Protein 5KX4 (pdb70)

Solvent-accessible surface area: 9802 Å² total; per-residue (Å²): 164,111,10,107,55,2,58,66,36,28,81,38,28,10,80,31,7,66,14,9,11,90,39,52,20,12,75,14,71,79,22,65,93,22,49,104,105,7,4,89,50,25,0,34,86,63,43,5,40,80,122,40,36,107,93,0,12,137,17,0,86,61,0,16,80,108,20,94,39,74,79,27,56,1,8,37,65,16,38,86,13,19,42,142,64,118,0,5,58,78,14,52,117,118,82,168,86,3,98,82,8,62,76,86,31,70,40,22,9,85,32,10,39,14,11,13,106,41,54,20,8,74,18,72,70,20,76,86,43,43,96,105,11,0,85,33,35,0,23,90,66,45,2,50,77,140,29,41,96,108,0,0,119,26,0,92,48,0,14,82,100,10,99,44,78,72,28,60,1,6,19,79,13,30,79,16,24,43,167,81,133,0,4,78,77,20,69,151

Foldseek 3Di:
DLQVVVLVVLVVVLVVLLVCLVVVNDWQVVLLADDPVVQCCSAVVQAQDPVCSVVLVVQLGVLSNVQPDGGSCSSVSSSVSCVVVPSSVRGGSHD/DQLPVVLVVLVVVLVVLLVCLVVVNDWQVVQLADDPVVLCCVAVVQPQPPVCSVVLVVQLRVLSNPQDDGGSCSSVSSSVSCVVVPSSVRHGD

Secondary structure (DSSP, 8-state):
-TTHHHHHHHHHHHHHHHHHHHTT---GGGGS---HHHHHHHTGGGT--TTTHHHHHHHHHHHHHH----STTHHHHHHHHHHHTTGGGGS-S--/-TTHHHHHHHHHHHHHHHHHHHTTSS-GGGGS---HHHHHHHTGGGT--GGGHHHHHHHHHHHHHH----STTHHHHHHHHHHHTTGGGGS--

Sequence (188 aa):
EFSEDCENIFHDNAYLLKLDCEAGRVDPVEYDDISDEEIYEITVDVGVSSEDQEKVAKIIRECIAQVSTQDCTKFSEIYDCYMKKKICNYYPENMEFSEDCENIFHDNAYLLKLDCEAGRVDPVEYDDISDEEIYEITVDVGVSSEDQEKVAKIIRECIAQVSTQDCTKFSEIYDCYMKKKICNYYPE

Structure (mmCIF, N/CA/C/O backbone):
data_5KX4
#
_entry.id   5KX4
#
_cell.length_a   65.280
_cell.length_b   65.280
_cell.length_c   39.310
_cell.angle_alpha   90.00
_cell.angle_beta   90.00
_cell.angle_gamma   90.00
#
_symmetry.space_group_name_H-M   'P 42'
#
loop_
_entity.id
_entity.type
_entity.pdbx_description
1 polymer '10.7 kDa salivary protein'
2 water water
#
loop_
_atom_site.group_PDB
_atom_site.id
_atom_site.type_symbol
_atom_site.label_atom_id
_atom_site.label_alt_id
_atom_site.label_comp_id
_atom_site.label_asym_id
_atom_site.label_entity_id
_atom_site.label_seq_id
_atom_site.pdbx_PDB_ins_code
_atom_site.Cartn_x
_atom_site.Cartn_y
_atom_site.Cartn_z
_atom_site.occupancy
_atom_site.B_iso_or_equiv
_atom_site.auth_seq_id
_atom_site.auth_comp_id
_atom_site.auth_asym_id
_atom_site.auth_atom_id
_atom_site.pdbx_PDB_model_num
ATOM 1 N N . GLU A 1 1 ? 32.419 4.061 -9.933 1.00 51.28 1 GLU A N 1
ATOM 2 C CA . GLU A 1 1 ? 33.294 5.188 -9.946 1.00 47.36 1 GLU A CA 1
ATOM 3 C C . GLU A 1 1 ? 33.414 5.836 -8.585 1.00 44.58 1 GLU A C 1
ATOM 4 O O . GLU A 1 1 ? 32.637 5.611 -7.689 1.00 45.29 1 GLU A O 1
ATOM 10 N N . PHE A 1 2 ? 34.393 6.709 -8.518 1.00 42.35 2 PHE A N 1
ATOM 11 C CA . PHE A 1 2 ? 34.745 7.479 -7.373 1.00 41.83 2 PHE A CA 1
ATOM 12 C C . PHE A 1 2 ? 33.608 8.393 -6.992 1.00 36.03 2 PHE A C 1
ATOM 13 O O . PHE A 1 2 ? 33.564 8.913 -5.920 1.00 32.47 2 PHE A O 1
ATOM 21 N N . SER A 1 3 ? 32.711 8.585 -7.933 1.00 39.21 3 SER A N 1
ATOM 22 C CA . SER A 1 3 ? 31.685 9.594 -7.793 1.00 36.02 3 SER A CA 1
ATOM 23 C C . SER A 1 3 ? 30.361 9.149 -7.159 1.00 36.22 3 SER A C 1
ATOM 24 O O . SER A 1 3 ? 29.525 9.961 -6.902 1.00 36.62 3 SER A O 1
ATOM 27 N N . GLU A 1 4 ? 30.209 7.862 -6.889 1.00 39.04 4 GLU A N 1
ATOM 28 C CA . GLU A 1 4 ? 28.903 7.314 -6.635 1.00 39.79 4 GLU A CA 1
ATOM 29 C C . GLU A 1 4 ? 28.273 7.911 -5.404 1.00 42.52 4 GLU A C 1
ATOM 30 O O . GLU A 1 4 ? 27.127 8.202 -5.416 1.00 41.98 4 GLU A O 1
ATOM 36 N N . ASP A 1 5 ? 29.046 8.131 -4.369 1.00 40.30 5 ASP A N 1
ATOM 37 C CA . ASP A 1 5 ? 28.518 8.704 -3.162 1.00 44.00 5 ASP A CA 1
ATOM 38 C C . ASP A 1 5 ? 27.953 10.109 -3.332 1.00 44.77 5 ASP A C 1
ATOM 39 O O . ASP A 1 5 ? 26.901 10.381 -2.838 1.00 42.08 5 ASP A O 1
ATOM 44 N N . CYS A 1 6 ? 28.653 10.992 -4.018 1.00 40.39 6 CYS A N 1
ATOM 45 C CA . CYS A 1 6 ? 28.144 12.335 -4.233 1.00 39.95 6 CYS A CA 1
ATOM 46 C C . CYS A 1 6 ? 26.893 12.219 -5.035 1.00 35.01 6 CYS A C 1
ATOM 47 O O . CYS A 1 6 ? 25.950 12.827 -4.735 1.00 35.34 6 CYS A O 1
ATOM 50 N N . GLU A 1 7 ? 26.931 11.411 -6.060 1.00 32.05 7 GLU A N 1
ATOM 51 C CA . GLU A 1 7 ? 25.839 11.294 -6.955 1.00 35.77 7 GLU A CA 1
ATOM 52 C C . GLU A 1 7 ? 24.640 10.788 -6.201 1.00 36.39 7 GLU A C 1
ATOM 53 O O . GLU A 1 7 ? 23.599 11.335 -6.300 1.00 37.44 7 GLU A O 1
ATOM 59 N N . ASN A 1 8 ? 24.831 9.772 -5.412 1.00 39.88 8 ASN A N 1
ATOM 60 C CA . ASN A 1 8 ? 23.729 9.224 -4.701 1.00 39.38 8 ASN A CA 1
ATOM 61 C C . ASN A 1 8 ? 23.086 10.228 -3.771 1.00 31.54 8 ASN A C 1
ATOM 62 O O . ASN A 1 8 ? 21.912 10.282 -3.711 1.00 35.64 8 ASN A O 1
ATOM 67 N N . ILE A 1 9 ? 23.867 11.023 -3.089 1.00 33.04 9 ILE A N 1
ATOM 68 C CA . ILE A 1 9 ? 23.325 12.037 -2.248 1.00 35.33 9 ILE A CA 1
ATOM 69 C C . ILE A 1 9 ? 22.502 13.074 -3.005 1.00 32.42 9 ILE A C 1
ATOM 70 O O . ILE A 1 9 ? 21.455 13.369 -2.592 1.00 27.11 9 ILE A O 1
ATOM 75 N N . PHE A 1 10 ? 23.000 13.590 -4.108 1.00 34.88 10 PHE A N 1
ATOM 76 C CA . PHE A 1 10 ? 22.233 14.491 -4.930 1.00 31.56 10 PHE A CA 1
ATOM 77 C C . PHE A 1 10 ? 20.984 13.773 -5.476 1.00 29.09 10 PHE A C 1
ATOM 78 O O . PHE A 1 10 ? 19.954 14.340 -5.570 1.00 22.18 10 PHE A O 1
ATOM 86 N N . HIS A 1 11 ? 21.138 12.516 -5.803 1.00 27.33 11 HIS A N 1
ATOM 87 C CA . HIS A 1 11 ? 20.031 11.748 -6.271 1.00 30.21 11 HIS A CA 1
ATOM 88 C C . HIS A 1 11 ? 18.964 11.643 -5.232 1.00 28.28 11 HIS A C 1
ATOM 89 O O . HIS A 1 11 ? 17.830 11.963 -5.509 1.00 20.79 11 HIS A O 1
ATOM 96 N N . ASP A 1 12 ? 19.369 11.331 -4.014 1.00 24.46 12 ASP A N 1
ATOM 97 C CA . ASP A 1 12 ? 18.475 11.204 -2.885 1.00 26.92 12 ASP A CA 1
ATOM 98 C C . ASP A 1 12 ? 17.742 12.484 -2.547 1.00 25.27 12 ASP A C 1
ATOM 99 O O . ASP A 1 12 ? 16.590 12.446 -2.333 1.00 26.93 12 ASP A O 1
ATOM 104 N N . ASN A 1 13 ? 18.425 13.600 -2.533 1.00 28.71 13 ASN A N 1
ATOM 105 C CA . ASN A 1 13 ? 17.800 14.854 -2.253 1.00 26.66 13 ASN A CA 1
ATOM 106 C C . ASN A 1 13 ? 16.744 15.151 -3.287 1.00 24.54 13 ASN A C 1
ATOM 107 O O . ASN A 1 13 ? 15.692 15.511 -2.969 1.00 22.94 13 ASN A O 1
ATOM 112 N N . ALA A 1 14 ? 17.059 14.934 -4.542 1.00 27.02 14 ALA A N 1
ATOM 113 C CA . ALA A 1 14 ? 16.168 15.253 -5.626 1.00 23.40 14 ALA A CA 1
ATOM 114 C C . ALA A 1 14 ? 14.884 14.477 -5.538 1.00 24.64 14 ALA A C 1
ATOM 115 O O . ALA A 1 14 ? 13.843 15.012 -5.600 1.00 25.50 14 ALA A O 1
ATOM 117 N N . TYR A 1 15 ? 15.031 13.212 -5.296 1.00 23.95 15 TYR A N 1
ATOM 118 C CA . TYR A 1 15 ? 13.950 12.308 -5.056 1.00 26.65 15 TYR A CA 1
ATOM 119 C C . TYR A 1 15 ? 13.138 12.676 -3.821 1.00 26.44 15 TYR A C 1
ATOM 120 O O . TYR A 1 15 ? 11.975 12.622 -3.862 1.00 23.75 15 TYR A O 1
ATOM 129 N N . LEU A 1 16 ? 13.785 13.056 -2.746 1.00 27.96 16 LEU A N 1
ATOM 130 C CA . LEU A 1 16 ? 13.049 13.466 -1.585 1.00 26.06 16 LEU A CA 1
ATOM 131 C C . LEU A 1 16 ? 12.229 14.712 -1.788 1.00 25.55 16 LEU A C 1
ATOM 132 O O . LEU A 1 16 ? 11.142 14.778 -1.362 1.00 25.51 16 LEU A O 1
ATOM 137 N N . LEU A 1 17 ? 12.811 15.689 -2.413 1.00 28.19 17 LEU A N 1
ATOM 138 C CA . LEU A 1 17 ? 12.126 16.882 -2.721 1.00 27.80 17 LEU A CA 1
ATOM 139 C C . LEU A 1 17 ? 10.983 16.553 -3.625 1.00 28.39 17 LEU A C 1
ATOM 140 O O . LEU A 1 17 ? 9.945 17.038 -3.412 1.00 26.39 17 LEU A O 1
ATOM 145 N N . LYS A 1 18 ? 11.184 15.661 -4.577 1.00 30.54 18 LYS A N 1
ATOM 146 C CA . LYS A 1 18 ? 10.134 15.325 -5.495 1.00 27.91 18 LYS A CA 1
ATOM 147 C C . LYS A 1 18 ? 8.963 14.764 -4.729 1.00 27.40 18 LYS A C 1
ATOM 148 O O . LYS A 1 18 ? 7.892 15.205 -4.899 1.00 26.93 18 LYS A O 1
ATOM 154 N N . LEU A 1 19 ? 9.223 13.837 -3.836 1.00 27.31 19 LEU A N 1
ATOM 155 C CA . LEU A 1 19 ? 8.192 13.229 -3.060 1.00 30.28 19 LEU A CA 1
ATOM 156 C C . LEU A 1 19 ? 7.487 14.231 -2.175 1.00 26.37 19 LEU A C 1
ATOM 157 O O . LEU A 1 19 ? 6.316 14.237 -2.114 1.00 26.62 19 LEU A O 1
ATOM 162 N N . ASP A 1 20 ? 8.233 15.082 -1.518 1.00 28.64 20 ASP A N 1
ATOM 163 C CA . ASP A 1 20 ? 7.660 16.113 -0.702 1.00 26.62 20 ASP A CA 1
ATOM 164 C C . ASP A 1 20 ? 6.809 17.071 -1.567 1.00 27.66 20 ASP A C 1
ATOM 165 O O . ASP A 1 20 ? 5.800 17.501 -1.164 1.00 21.99 20 ASP A O 1
ATOM 170 N N . CYS A 1 21 ? 7.319 17.407 -2.748 1.00 27.80 21 CYS A N 1
ATOM 171 C CA . CYS A 1 21 ? 6.625 18.323 -3.645 1.00 26.93 21 CYS A CA 1
ATOM 172 C C . CYS A 1 21 ? 5.280 17.726 -4.023 1.00 27.74 21 CYS A C 1
ATOM 173 O O . CYS A 1 21 ? 4.268 18.424 -4.091 1.00 30.79 21 CYS A O 1
ATOM 176 N N . GLU A 1 22 ? 5.286 16.421 -4.261 1.00 27.38 22 GLU A N 1
ATOM 177 C CA . GLU A 1 22 ? 4.110 15.702 -4.545 1.00 31.75 22 GLU A CA 1
ATOM 178 C C . GLU A 1 22 ? 3.169 15.749 -3.379 1.00 35.16 22 GLU A C 1
ATOM 179 O O . GLU A 1 22 ? 1.999 15.856 -3.539 1.00 37.63 22 GLU A O 1
ATOM 185 N N . ALA A 1 23 ? 3.715 15.718 -2.206 1.00 33.92 23 ALA A N 1
ATOM 186 C CA . ALA A 1 23 ? 2.912 15.669 -1.048 1.00 32.91 23 ALA A CA 1
ATOM 187 C C . ALA A 1 23 ? 2.350 16.998 -0.712 1.00 29.77 23 ALA A C 1
ATOM 188 O O . ALA A 1 23 ? 1.647 17.106 0.203 1.00 28.18 23 ALA A O 1
ATOM 190 N N . GLY A 1 24 ? 2.673 17.986 -1.511 1.00 31.15 24 GLY A N 1
ATOM 191 C CA . GLY A 1 24 ? 2.350 19.358 -1.265 1.00 26.82 24 GLY A CA 1
ATOM 192 C C . GLY A 1 24 ? 3.070 19.979 -0.105 1.00 28.23 24 GLY A C 1
ATOM 193 O O . GLY A 1 24 ? 2.551 20.821 0.539 1.00 29.58 24 GLY A O 1
ATOM 194 N N . ARG A 1 25 ? 4.250 19.479 0.165 1.00 29.45 25 ARG A N 1
ATOM 195 C CA . ARG A 1 25 ? 5.124 19.978 1.193 1.00 30.80 25 ARG A CA 1
ATOM 196 C C . ARG A 1 25 ? 6.116 21.056 0.785 1.00 25.82 25 ARG A C 1
ATOM 197 O O . ARG A 1 25 ? 6.518 21.826 1.598 1.00 31.04 25 ARG A O 1
ATOM 205 N N . VAL A 1 26 ? 6.503 21.046 -0.479 1.00 28.15 26 VAL A N 1
ATOM 206 C CA . VAL A 1 26 ? 7.370 22.031 -1.083 1.00 29.20 26 VAL A CA 1
ATOM 207 C C . VAL A 1 26 ? 6.847 22.702 -2.363 1.00 29.73 26 VAL A C 1
ATOM 208 O O . VAL A 1 26 ? 6.148 22.145 -3.134 1.00 31.95 26 VAL A O 1
ATOM 212 N N . ASP A 1 27 ? 7.266 23.922 -2.565 1.00 31.92 27 ASP A N 1
ATOM 213 C CA . ASP A 1 27 ? 6.855 24.668 -3.718 1.00 35.04 27 ASP A CA 1
ATOM 214 C C . ASP A 1 27 ? 7.977 24.902 -4.709 1.00 31.67 27 ASP A C 1
ATOM 215 O O . ASP A 1 27 ? 8.874 25.642 -4.476 1.00 32.66 27 ASP A O 1
ATOM 220 N N . PRO A 1 28 ? 7.852 24.333 -5.880 1.00 33.22 28 PRO A N 1
ATOM 221 C CA . PRO A 1 28 ? 8.949 24.291 -6.821 1.00 35.20 28 PRO A CA 1
ATOM 222 C C . PRO A 1 28 ? 9.486 25.659 -7.221 1.00 36.44 28 PRO A C 1
ATOM 223 O O . PRO A 1 28 ? 10.631 25.733 -7.498 1.00 33.81 28 PRO A O 1
ATOM 227 N N . VAL A 1 29 ? 8.677 26.705 -7.170 1.00 37.84 29 VAL A N 1
ATOM 228 C CA . VAL A 1 29 ? 9.136 28.057 -7.449 1.00 41.54 29 VAL A CA 1
ATOM 229 C C . VAL A 1 29 ? 10.059 28.693 -6.451 1.00 40.83 29 VAL A C 1
ATOM 230 O O . VAL A 1 29 ? 10.614 29.690 -6.751 1.00 42.01 29 VAL A O 1
ATOM 234 N N . GLU A 1 30 ? 10.179 28.153 -5.256 1.00 41.97 30 GLU A N 1
ATOM 235 C CA . GLU A 1 30 ? 11.217 28.604 -4.372 1.00 37.29 30 GLU A CA 1
ATOM 236 C C . GLU A 1 30 ? 12.575 28.071 -4.793 1.00 41.70 30 GLU A C 1
ATOM 237 O O . GLU A 1 30 ? 13.542 28.487 -4.280 1.00 40.46 30 GLU A O 1
ATOM 243 N N . TYR A 1 31 ? 12.623 27.155 -5.734 1.00 36.65 31 TYR A N 1
ATOM 244 C CA . TYR A 1 31 ? 13.865 26.557 -6.161 1.00 40.01 31 TYR A CA 1
ATOM 245 C C . TYR A 1 31 ? 14.370 27.133 -7.465 1.00 40.51 31 TYR A C 1
ATOM 246 O O . TYR A 1 31 ? 15.077 26.512 -8.189 1.00 46.23 31 TYR A O 1
ATOM 255 N N . ASP A 1 32 ? 13.977 28.363 -7.703 1.00 45.40 32 ASP A N 1
ATOM 256 C CA . ASP A 1 32 ? 14.260 29.115 -8.900 1.00 45.59 32 ASP A CA 1
ATOM 257 C C . ASP A 1 32 ? 15.603 29.782 -8.885 1.00 46.71 32 ASP A C 1
ATOM 258 O O . ASP A 1 32 ? 16.027 30.290 -9.879 1.00 43.27 32 ASP A O 1
ATOM 263 N N . ASP A 1 33 ? 16.221 29.804 -7.717 1.00 45.45 33 ASP A N 1
ATOM 264 C CA . ASP A 1 33 ? 17.568 30.295 -7.511 1.00 43.36 33 ASP A CA 1
ATOM 265 C C . ASP A 1 33 ? 18.199 29.773 -6.227 1.00 45.40 33 ASP A C 1
ATOM 266 O O . ASP A 1 33 ? 17.651 28.934 -5.585 1.00 36.22 33 ASP A O 1
ATOM 271 N N . ILE A 1 34 ? 19.393 30.252 -5.924 1.00 42.88 34 ILE A N 1
ATOM 272 C CA . ILE A 1 34 ? 20.123 29.803 -4.775 1.00 38.52 34 ILE A CA 1
ATOM 273 C C . ILE A 1 34 ? 21.132 30.811 -4.284 1.00 40.86 34 ILE A C 1
ATOM 274 O O . ILE A 1 34 ? 21.762 31.463 -5.043 1.00 31.24 34 ILE A O 1
ATOM 279 N N . SER A 1 35 ? 21.272 30.893 -2.980 1.00 36.20 35 SER A N 1
ATOM 280 C CA . SER A 1 35 ? 22.224 31.780 -2.336 1.00 38.56 35 SER A CA 1
ATOM 281 C C . SER A 1 35 ? 23.655 31.288 -2.268 1.00 40.67 35 SER A C 1
ATOM 282 O O . SER A 1 35 ? 23.946 30.167 -2.453 1.00 32.36 35 SER A O 1
ATOM 285 N N . ASP A 1 36 ? 24.551 32.205 -1.991 1.00 43.05 36 ASP A N 1
ATOM 286 C CA . ASP A 1 36 ? 25.938 31.875 -1.774 1.00 46.32 36 ASP A CA 1
ATOM 287 C C . ASP A 1 36 ? 26.130 31.031 -0.533 1.00 43.31 36 ASP A C 1
ATOM 288 O O . ASP A 1 36 ? 26.965 30.184 -0.522 1.00 40.55 36 ASP A O 1
ATOM 293 N N . GLU A 1 37 ? 25.362 31.294 0.511 1.00 38.33 37 GLU A N 1
ATOM 294 C CA . GLU A 1 37 ? 25.411 30.484 1.729 1.00 41.01 37 GLU A CA 1
ATOM 295 C C . GLU A 1 37 ? 24.971 29.042 1.521 1.00 38.19 37 GLU A C 1
ATOM 296 O O . GLU A 1 37 ? 25.568 28.167 2.025 1.00 32.89 37 GLU A O 1
ATOM 302 N N . GLU A 1 38 ? 23.924 28.822 0.758 1.00 37.57 38 GLU A N 1
ATOM 303 C CA . GLU A 1 38 ? 23.510 27.487 0.447 1.00 34.44 38 GLU A CA 1
ATOM 304 C C . GLU A 1 38 ? 24.590 26.785 -0.341 1.00 33.84 38 GLU A C 1
ATOM 305 O O . GLU A 1 38 ? 24.840 25.639 -0.149 1.00 27.75 38 GLU A O 1
ATOM 311 N N . ILE A 1 39 ? 25.180 27.522 -1.258 1.00 32.99 39 ILE A N 1
ATOM 312 C CA . ILE A 1 39 ? 26.203 27.015 -2.120 1.00 33.80 39 ILE A CA 1
ATOM 313 C C . ILE A 1 39 ? 27.451 26.597 -1.361 1.00 33.74 39 ILE A C 1
ATOM 314 O O . ILE A 1 39 ? 27.975 25.547 -1.587 1.00 34.61 39 ILE A O 1
ATOM 319 N N . TYR A 1 40 ? 27.871 27.414 -0.439 1.00 33.42 40 TYR A N 1
ATOM 320 C CA . TYR A 1 40 ? 28.998 27.061 0.357 1.00 37.53 40 TYR A CA 1
ATOM 321 C C . TYR A 1 40 ? 28.668 25.783 1.087 1.00 36.52 40 TYR A C 1
ATOM 322 O O . TYR A 1 40 ? 29.456 24.904 1.162 1.00 34.80 40 TYR A O 1
ATOM 331 N N . GLU A 1 41 ? 27.463 25.707 1.606 1.00 35.76 41 GLU A N 1
ATOM 332 C CA . GLU A 1 41 ? 27.055 24.601 2.422 1.00 32.35 41 GLU A CA 1
ATOM 333 C C . GLU A 1 41 ? 26.942 23.280 1.718 1.00 33.97 41 GLU A C 1
ATOM 334 O O . GLU A 1 41 ? 26.978 22.260 2.344 1.00 32.35 41 GLU A O 1
ATOM 340 N N . ILE A 1 42 ? 26.721 23.324 0.430 1.00 24.68 42 ILE A N 1
ATOM 341 C CA . ILE A 1 42 ? 26.737 22.127 -0.349 1.00 27.71 42 ILE A CA 1
ATOM 342 C C . ILE A 1 42 ? 27.987 21.975 -1.181 1.00 28.55 42 ILE A C 1
ATOM 343 O O . ILE A 1 42 ? 28.088 21.085 -1.923 1.00 28.90 42 ILE A O 1
ATOM 348 N N . THR A 1 43 ? 28.928 22.876 -1.015 1.00 30.05 43 THR A N 1
ATOM 349 C CA . THR A 1 43 ? 30.217 22.697 -1.603 1.00 32.21 43 THR A CA 1
ATOM 350 C C . THR A 1 43 ? 31.315 22.548 -0.575 1.00 32.73 43 THR A C 1
ATOM 351 O O . THR A 1 43 ? 31.635 21.476 -0.227 1.00 33.44 43 THR A O 1
ATOM 355 N N . VAL A 1 44 ? 31.853 23.644 -0.090 1.00 32.05 44 VAL A N 1
ATOM 356 C CA . VAL A 1 44 ? 32.983 23.614 0.811 1.00 36.60 44 VAL A CA 1
ATOM 357 C C . VAL A 1 44 ? 32.688 22.941 2.126 1.00 38.34 44 VAL A C 1
ATOM 358 O O . VAL A 1 44 ? 33.457 22.152 2.551 1.00 43.40 44 VAL A O 1
ATOM 362 N N . ASP A 1 45 ? 31.546 23.182 2.700 1.00 36.85 45 ASP A N 1
ATOM 363 C CA . ASP A 1 45 ? 31.255 22.617 3.987 1.00 39.63 45 ASP A CA 1
ATOM 364 C C . ASP A 1 45 ? 31.257 21.096 3.930 1.00 36.99 45 ASP A C 1
ATOM 365 O O . ASP A 1 45 ? 31.326 20.450 4.916 1.00 35.22 45 ASP A O 1
ATOM 370 N N . VAL A 1 46 ? 31.172 20.544 2.739 1.00 37.08 46 VAL A N 1
ATOM 371 C CA . VAL A 1 46 ? 31.197 19.114 2.554 1.00 36.64 46 VAL A CA 1
ATOM 372 C C . VAL A 1 46 ? 32.380 18.512 1.812 1.00 38.14 46 VAL A C 1
ATOM 373 O O . VAL A 1 46 ? 32.296 17.424 1.331 1.00 38.11 46 VAL A O 1
ATOM 377 N N . GLY A 1 47 ? 33.482 19.214 1.750 1.00 40.13 47 GLY A N 1
ATOM 378 C CA . GLY A 1 47 ? 34.640 18.709 1.067 1.00 35.82 47 GLY A CA 1
ATOM 379 C C . GLY A 1 47 ? 35.046 19.202 -0.298 1.00 38.85 47 GLY A C 1
ATOM 380 O O . GLY A 1 47 ? 36.044 18.765 -0.805 1.00 39.60 47 GLY A O 1
ATOM 381 N N . VAL A 1 48 ? 34.303 20.111 -0.869 1.00 34.95 48 VAL A N 1
ATOM 382 C CA . VAL A 1 48 ? 34.765 20.746 -2.063 1.00 36.57 48 VAL A CA 1
ATOM 383 C C . VAL A 1 48 ? 35.859 21.720 -1.716 1.00 38.61 48 VAL A C 1
ATOM 384 O O . VAL A 1 48 ? 35.818 22.380 -0.722 1.00 33.62 48 VAL A O 1
ATOM 388 N N . SER A 1 49 ? 36.849 21.783 -2.572 1.00 44.11 49 SER A N 1
ATOM 389 C CA . SER A 1 49 ? 37.993 22.621 -2.332 1.00 45.32 49 SER A CA 1
ATOM 390 C C . SER A 1 49 ? 37.653 24.075 -2.393 1.00 47.07 49 SER A C 1
ATOM 391 O O . SER A 1 49 ? 36.796 24.488 -3.097 1.00 41.98 49 SER A O 1
ATOM 394 N N . SER A 1 50 ? 38.389 24.855 -1.641 1.00 49.58 50 SER A N 1
ATOM 395 C CA . SER A 1 50 ? 38.208 26.280 -1.642 1.00 51.78 50 SER A CA 1
ATOM 396 C C . SER A 1 50 ? 38.479 26.733 -3.033 1.00 51.26 50 SER A C 1
ATOM 397 O O . SER A 1 50 ? 37.757 27.507 -3.596 1.00 45.56 50 SER A O 1
ATOM 400 N N . GLU A 1 51 ? 39.532 26.156 -3.577 1.00 52.33 51 GLU A N 1
ATOM 401 C CA . GLU A 1 51 ? 40.030 26.512 -4.864 1.00 51.68 51 GLU A CA 1
ATOM 402 C C . GLU A 1 51 ? 38.950 26.249 -5.921 1.00 53.05 51 GLU A C 1
ATOM 403 O O . GLU A 1 51 ? 38.788 27.008 -6.841 1.00 52.63 51 GLU A O 1
ATOM 409 N N . ASP A 1 52 ? 38.183 25.180 -5.745 1.00 51.43 52 ASP A N 1
ATOM 410 C CA . ASP A 1 52 ? 37.183 24.786 -6.713 1.00 44.29 52 ASP A CA 1
ATOM 411 C C . ASP A 1 52 ? 35.767 25.376 -6.499 1.00 46.25 52 ASP A C 1
ATOM 412 O O . ASP A 1 52 ? 34.909 25.127 -7.300 1.00 48.01 52 ASP A O 1
ATOM 417 N N . GLN A 1 53 ? 35.523 26.165 -5.466 1.00 43.32 53 GLN A N 1
ATOM 418 C CA . GLN A 1 53 ? 34.154 26.484 -5.109 1.00 41.68 53 GLN A CA 1
ATOM 419 C C . GLN A 1 53 ? 33.381 27.196 -6.175 1.00 37.44 53 GLN A C 1
ATOM 420 O O . GLN A 1 53 ? 32.308 26.840 -6.466 1.00 34.78 53 GLN A O 1
ATOM 426 N N . GLU A 1 54 ? 33.984 28.189 -6.769 1.00 39.53 54 GLU A N 1
ATOM 427 C CA . GLU A 1 54 ? 33.376 28.946 -7.826 1.00 38.69 54 GLU A CA 1
ATOM 428 C C . GLU A 1 54 ? 33.057 28.105 -9.032 1.00 33.07 54 GLU A C 1
ATOM 429 O O . GLU A 1 54 ? 32.082 28.315 -9.671 1.00 35.98 54 GLU A O 1
ATOM 435 N N . LYS A 1 55 ? 33.902 27.158 -9.327 1.00 36.55 55 LYS A N 1
ATOM 436 C CA . LYS A 1 55 ? 33.660 26.287 -10.438 1.00 35.88 55 LYS A CA 1
A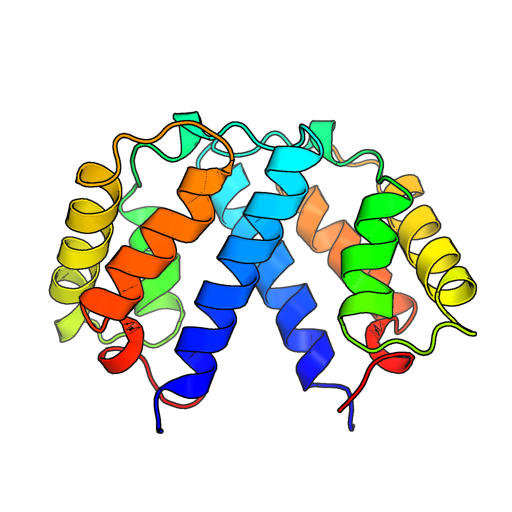TOM 437 C C . LYS A 1 55 ? 32.406 25.435 -10.266 1.00 37.31 55 LYS A C 1
ATOM 438 O O . LYS A 1 55 ? 31.611 25.373 -11.134 1.00 33.75 55 LYS A O 1
ATOM 444 N N . VAL A 1 56 ? 32.227 24.829 -9.106 1.00 34.85 56 VAL A N 1
ATOM 445 C CA . VAL A 1 56 ? 30.975 24.173 -8.764 1.00 36.26 56 VAL A CA 1
ATOM 446 C C . VAL A 1 56 ? 29.836 25.171 -8.703 1.00 33.78 56 VAL A C 1
ATOM 447 O O . VAL A 1 56 ? 28.777 24.906 -9.154 1.00 33.59 56 VAL A O 1
ATOM 451 N N . ALA A 1 57 ? 30.121 26.348 -8.191 1.00 31.03 57 ALA A N 1
ATOM 452 C CA . ALA A 1 57 ? 29.125 27.354 -7.977 1.00 37.54 57 ALA A CA 1
ATOM 453 C C . ALA A 1 57 ? 28.420 27.736 -9.253 1.00 36.46 57 ALA A C 1
ATOM 454 O O . ALA A 1 57 ? 27.276 28.013 -9.240 1.00 32.79 57 ALA A O 1
ATOM 456 N N . LYS A 1 58 ? 29.185 27.799 -10.323 1.00 39.45 58 LYS A N 1
ATOM 457 C CA . LYS A 1 58 ? 28.752 28.123 -11.650 1.00 37.45 58 LYS A CA 1
ATOM 458 C C . LYS A 1 58 ? 27.851 27.0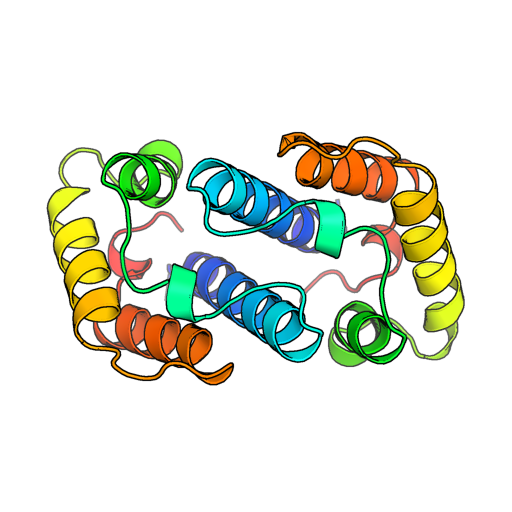77 -12.275 1.00 36.52 58 LYS A C 1
ATOM 459 O O . LYS A 1 58 ? 26.848 27.377 -12.843 1.00 33.95 58 LYS A O 1
ATOM 465 N N . ILE A 1 59 ? 28.230 25.840 -12.134 1.00 33.47 59 ILE A N 1
ATOM 466 C CA . ILE A 1 59 ? 27.373 24.776 -12.563 1.00 36.98 59 ILE A CA 1
ATOM 467 C C . ILE A 1 59 ? 26.029 24.818 -11.844 1.00 34.94 59 ILE A C 1
ATOM 468 O O . ILE A 1 59 ? 25.035 24.703 -12.488 1.00 35.91 59 ILE A O 1
ATOM 473 N N . ILE A 1 60 ? 26.002 25.004 -10.541 1.00 36.63 60 ILE A N 1
ATOM 474 C CA . ILE A 1 60 ? 24.735 24.979 -9.853 1.00 34.91 60 ILE A CA 1
ATOM 475 C C . ILE A 1 60 ? 23.814 26.100 -10.349 1.00 33.01 60 ILE A C 1
ATOM 476 O O . ILE A 1 60 ? 22.696 25.887 -10.605 1.00 33.56 60 ILE A O 1
ATOM 481 N N . ARG A 1 61 ? 24.324 27.295 -10.437 1.00 35.85 61 ARG A N 1
ATOM 482 C CA . ARG A 1 61 ? 23.553 28.380 -10.930 1.00 34.25 61 ARG A CA 1
ATOM 483 C C . ARG A 1 61 ? 23.147 28.267 -12.394 1.00 34.57 61 ARG A C 1
ATOM 484 O O . ARG A 1 61 ? 22.044 28.546 -12.711 1.00 36.52 61 ARG A O 1
ATOM 492 N N . GLU A 1 62 ? 24.018 27.787 -13.242 1.00 34.49 62 GLU A N 1
ATOM 493 C CA . GLU A 1 62 ? 23.625 27.601 -14.599 1.00 33.48 62 GLU A CA 1
ATOM 494 C C . GLU A 1 62 ? 22.482 26.625 -14.683 1.00 36.68 62 GLU A C 1
ATOM 495 O O . GLU A 1 62 ? 21.511 26.898 -15.288 1.00 34.24 62 GLU A O 1
ATOM 501 N N . CYS A 1 63 ? 22.648 25.470 -14.048 1.00 34.86 63 CYS A N 1
ATOM 502 C CA . CYS A 1 63 ? 21.633 24.425 -14.067 1.00 34.20 63 CYS A CA 1
ATOM 503 C C . CYS A 1 63 ? 20.287 24.934 -13.565 1.00 36.56 63 CYS A C 1
ATOM 504 O O . CYS A 1 63 ? 19.256 24.721 -14.204 1.00 32.02 63 CYS A O 1
ATOM 507 N N . ILE A 1 64 ? 20.298 25.606 -12.418 1.00 32.57 64 ILE A N 1
ATOM 508 C CA . ILE A 1 64 ? 19.093 26.101 -11.843 1.00 36.91 64 ILE A CA 1
ATOM 509 C C . ILE A 1 64 ? 18.457 27.048 -12.844 1.00 38.54 64 ILE A C 1
ATOM 510 O O . ILE A 1 64 ? 17.336 26.894 -13.148 1.00 38.42 64 ILE A O 1
ATOM 515 N N . ALA A 1 65 ? 19.231 27.958 -13.401 1.00 37.97 65 ALA A N 1
ATOM 516 C CA . ALA A 1 65 ? 18.744 28.907 -14.387 1.00 40.31 65 ALA A CA 1
ATOM 517 C C . ALA A 1 65 ? 18.224 28.258 -15.634 1.00 39.88 65 ALA A C 1
ATOM 518 O O . ALA A 1 65 ? 17.316 28.732 -16.217 1.00 43.78 65 ALA A O 1
ATOM 520 N N . GLN A 1 66 ? 18.838 27.187 -16.049 1.00 40.47 66 GLN A N 1
ATOM 521 C CA . GLN A 1 66 ? 18.426 26.502 -17.231 1.00 35.89 66 GLN A CA 1
ATOM 522 C C . GLN A 1 66 ? 17.140 25.762 -17.118 1.00 37.34 66 GLN A C 1
ATOM 523 O O . GLN A 1 66 ? 16.568 25.435 -18.085 1.00 38.37 66 GLN A O 1
ATOM 529 N N . VAL A 1 67 ? 16.732 25.441 -15.910 1.00 47.09 67 VAL A N 1
ATOM 530 C CA . VAL A 1 67 ? 15.511 24.690 -15.693 1.00 44.41 67 VAL A CA 1
ATOM 531 C C . VAL A 1 67 ? 14.412 25.680 -15.434 1.00 45.04 67 VAL A C 1
ATOM 532 O O . VAL A 1 67 ? 14.343 26.254 -14.398 1.00 48.11 67 VAL A O 1
ATOM 536 N N . SER A 1 68 ? 13.588 25.906 -16.436 1.00 46.44 68 SER A N 1
ATOM 537 C CA . SER A 1 68 ? 12.433 26.774 -16.334 1.00 45.27 68 SER A CA 1
ATOM 538 C C . SER A 1 68 ? 11.138 26.009 -16.009 1.00 43.88 68 SER A C 1
ATOM 539 O O . SER A 1 68 ? 10.098 26.593 -15.938 1.00 45.40 68 SER A O 1
ATOM 542 N N . THR A 1 69 ? 11.230 24.698 -15.873 1.00 39.89 69 THR A N 1
ATOM 543 C CA . THR A 1 69 ? 10.149 23.873 -15.366 1.00 40.70 69 THR A CA 1
ATOM 544 C C . THR A 1 69 ? 9.806 24.183 -13.917 1.00 35.40 69 THR A C 1
ATOM 545 O O . THR A 1 69 ? 10.658 24.256 -13.082 1.00 36.43 69 THR A O 1
ATOM 549 N N . GLN A 1 70 ? 8.542 24.380 -13.653 1.00 34.78 70 GLN A N 1
ATOM 550 C CA . GLN A 1 70 ? 8.105 24.718 -12.326 1.00 34.02 70 GLN A CA 1
ATOM 551 C C . GLN A 1 70 ? 7.172 23.728 -11.603 1.00 36.36 70 GLN A C 1
ATOM 552 O O . GLN A 1 70 ? 6.623 24.079 -10.608 1.00 32.76 70 GLN A O 1
ATOM 558 N N . ASP A 1 71 ? 6.997 22.531 -12.137 1.00 29.92 71 ASP A N 1
ATOM 559 C CA . ASP A 1 71 ? 6.303 21.470 -11.435 1.00 39.77 71 ASP A CA 1
ATOM 560 C C . ASP A 1 71 ? 7.224 20.649 -10.571 1.00 31.05 71 ASP A C 1
ATOM 561 O O . ASP A 1 71 ? 8.330 20.968 -10.445 1.00 31.73 71 ASP A O 1
ATOM 566 N N . CYS A 1 72 ? 6.690 19.583 -9.985 1.00 31.71 72 CYS A N 1
ATOM 567 C CA . CYS A 1 72 ? 7.465 18.714 -9.111 1.00 32.04 72 CYS A CA 1
ATOM 568 C C . CYS A 1 72 ? 8.647 18.100 -9.849 1.00 31.83 72 CYS A C 1
ATOM 569 O O . CYS A 1 72 ? 9.634 17.702 -9.231 1.00 29.37 72 CYS A O 1
ATOM 572 N N . THR A 1 73 ? 8.547 18.023 -11.173 1.00 32.40 73 THR A N 1
ATOM 573 C CA . THR A 1 73 ? 9.624 17.451 -11.968 1.00 30.77 73 THR A CA 1
ATOM 574 C C . THR A 1 73 ? 10.846 18.344 -12.078 1.00 28.37 73 THR A C 1
ATOM 575 O O . THR A 1 73 ? 11.807 17.961 -12.619 1.00 35.31 73 THR A O 1
ATOM 579 N N . LYS A 1 74 ? 10.779 19.528 -11.540 1.00 27.02 74 LYS A N 1
ATOM 580 C CA . LYS A 1 74 ? 11.890 20.426 -11.494 1.00 31.46 74 LYS A CA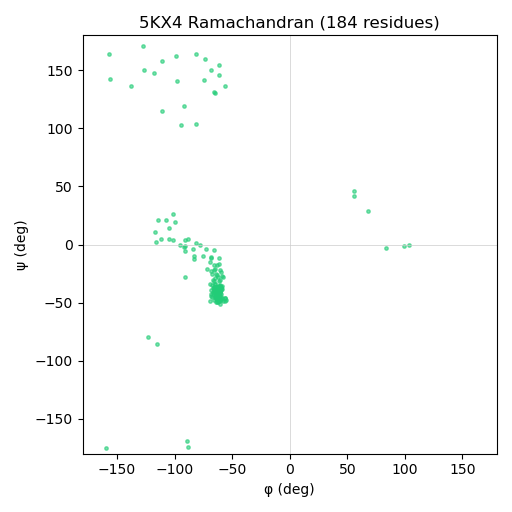 1
ATOM 581 C C . LYS A 1 74 ? 13.065 19.844 -10.714 1.00 31.43 74 LYS A C 1
ATOM 582 O O . LYS A 1 74 ? 14.164 19.962 -11.095 1.00 31.98 74 LYS A O 1
ATOM 588 N N . PHE A 1 75 ? 12.782 19.195 -9.612 1.00 31.14 75 PHE A N 1
ATOM 589 C CA . PHE A 1 75 ? 13.807 18.640 -8.762 1.00 27.80 75 PHE A CA 1
ATOM 590 C C . PHE A 1 75 ? 14.655 17.585 -9.421 1.00 29.62 75 PHE A C 1
ATOM 591 O O . PHE A 1 75 ? 15.830 17.602 -9.318 1.00 25.56 75 PHE A O 1
ATOM 599 N N . SER A 1 76 ? 14.004 16.685 -10.106 1.00 27.37 76 SER A N 1
ATOM 600 C CA . SER A 1 76 ? 14.651 15.712 -10.947 1.00 32.30 76 SER A CA 1
ATOM 601 C C . SER A 1 76 ? 15.377 16.253 -12.206 1.00 35.10 76 SER A C 1
ATOM 602 O O . SER A 1 76 ? 16.370 15.720 -12.573 1.00 36.74 76 SER A O 1
ATOM 605 N N . GLU A 1 77 ? 14.828 17.262 -12.871 1.00 31.79 77 GLU A N 1
ATOM 606 C CA . GLU A 1 77 ? 15.457 17.926 -14.009 1.00 31.40 77 GLU A CA 1
ATOM 607 C C . GLU A 1 77 ? 16.755 18.680 -13.671 1.00 35.31 77 GLU A C 1
ATOM 608 O O . GLU A 1 77 ? 17.711 18.606 -14.382 1.00 33.61 77 GLU A O 1
ATOM 614 N N . ILE A 1 78 ? 16.769 19.371 -12.556 1.00 32.61 78 ILE A N 1
ATOM 615 C CA . ILE A 1 78 ? 17.937 20.021 -12.037 1.00 32.24 78 ILE A CA 1
ATOM 616 C C . ILE A 1 78 ? 19.044 19.031 -11.716 1.00 31.37 78 ILE A C 1
ATOM 617 O O . ILE A 1 78 ? 20.146 19.329 -11.954 1.00 30.46 78 ILE A O 1
ATOM 622 N N . TYR A 1 79 ? 18.708 17.895 -11.133 1.00 28.57 79 TYR A N 1
ATOM 623 C CA . TYR A 1 79 ? 19.651 16.851 -10.847 1.00 27.99 79 TYR A CA 1
ATOM 624 C C . TYR A 1 79 ? 20.235 16.302 -12.150 1.00 30.94 79 TYR A C 1
ATOM 625 O O . TYR A 1 79 ? 21.366 15.957 -12.209 1.00 25.18 79 TYR A O 1
ATOM 634 N N . ASP A 1 80 ? 19.407 16.237 -13.173 1.00 26.48 80 ASP A N 1
ATOM 635 C CA . ASP A 1 80 ? 19.830 15.775 -14.452 1.00 27.27 80 ASP A CA 1
ATOM 636 C C . ASP A 1 80 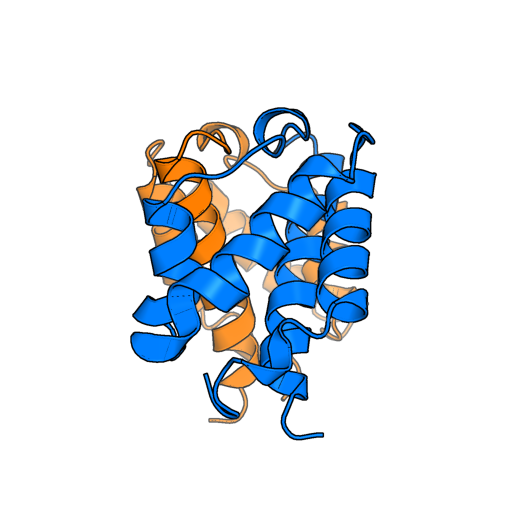? 20.879 16.703 -15.018 1.00 31.99 80 ASP A C 1
ATOM 637 O O . ASP A 1 80 ? 21.875 16.266 -15.477 1.00 31.34 80 ASP A O 1
ATOM 642 N N . CYS A 1 81 ? 20.646 18.007 -14.911 1.00 30.28 81 CYS A N 1
ATOM 643 C CA . CYS A 1 81 ? 21.640 18.992 -15.320 1.00 35.49 81 CYS A CA 1
ATOM 644 C C . CYS A 1 81 ? 22.956 18.790 -14.565 1.00 33.87 81 CYS A C 1
ATOM 645 O O . CYS A 1 81 ? 24.028 18.759 -15.169 1.00 33.61 81 CYS A O 1
ATOM 648 N N . TYR A 1 82 ? 22.865 18.654 -13.245 1.00 33.50 82 TYR A N 1
ATOM 649 C CA . TYR A 1 82 ? 24.030 18.450 -12.410 1.00 31.94 82 TYR A CA 1
ATOM 650 C C . TYR A 1 82 ? 24.864 17.208 -12.829 1.00 31.61 82 TYR A C 1
ATOM 651 O O . TYR A 1 82 ? 26.052 17.285 -12.886 1.00 31.25 82 TYR A O 1
ATOM 660 N N . MET A 1 83 ? 24.236 16.084 -13.071 1.00 29.11 83 MET A N 1
ATOM 661 C CA . MET A 1 83 ? 24.979 14.963 -13.583 1.00 33.22 83 MET A CA 1
ATOM 662 C C . MET A 1 83 ? 25.553 15.228 -14.994 1.00 34.22 83 MET A C 1
ATOM 663 O O . MET A 1 83 ? 26.651 14.956 -15.269 1.00 29.43 83 MET A O 1
ATOM 668 N N . LYS A 1 84 ? 24.777 15.860 -15.842 1.00 34.72 84 LYS A N 1
ATOM 669 C CA . LYS A 1 84 ? 25.183 16.162 -17.191 1.00 35.92 84 LYS A CA 1
ATOM 670 C C . LYS A 1 84 ? 26.442 17.024 -17.193 1.00 35.33 84 LYS A C 1
ATOM 671 O O . LYS A 1 84 ? 27.269 16.850 -18.006 1.00 37.55 84 LYS A O 1
ATOM 677 N N . LYS A 1 85 ? 26.548 17.916 -16.233 1.00 34.08 85 LYS A N 1
ATOM 678 C CA . LYS A 1 85 ? 27.665 18.809 -16.034 1.00 34.86 85 LYS A CA 1
ATOM 679 C C . LYS A 1 85 ? 28.763 18.203 -15.158 1.00 36.64 85 LYS A C 1
ATOM 680 O O . LYS A 1 85 ? 29.692 18.871 -14.798 1.00 35.16 85 LYS A O 1
ATOM 686 N N . LYS A 1 86 ? 28.612 16.949 -14.784 1.00 31.87 86 LYS A N 1
ATOM 687 C CA . LYS A 1 86 ? 29.612 16.256 -13.982 1.00 35.49 86 LYS A CA 1
ATOM 688 C C . LYS A 1 86 ? 29.974 16.928 -12.669 1.00 33.78 86 LYS A C 1
ATOM 689 O O . LYS A 1 86 ? 31.092 16.931 -12.280 1.00 30.48 86 LYS A O 1
ATOM 695 N N . ILE A 1 87 ? 28.985 17.427 -11.969 1.00 27.87 87 ILE A N 1
ATOM 696 C CA . ILE A 1 87 ? 29.231 18.138 -10.751 1.00 29.23 87 ILE A CA 1
ATOM 697 C C . ILE A 1 87 ? 29.947 17.312 -9.681 1.00 26.16 87 ILE A C 1
ATOM 698 O O . ILE A 1 87 ? 30.747 17.821 -8.988 1.00 27.06 87 ILE A O 1
ATOM 703 N N . CYS A 1 88 ? 29.637 16.045 -9.581 1.00 23.75 88 CYS A N 1
ATOM 704 C CA . CYS A 1 88 ? 30.201 15.185 -8.567 1.00 26.83 88 CYS A CA 1
ATOM 705 C C . CYS A 1 88 ? 31.741 14.897 -8.638 1.00 28.01 88 CYS A C 1
ATOM 706 O O . CYS A 1 88 ? 32.349 14.528 -7.681 1.00 28.61 88 CYS A O 1
ATOM 709 N N . ASN A 1 89 ? 32.337 15.142 -9.778 1.00 30.81 89 ASN A N 1
ATOM 710 C CA . ASN A 1 89 ? 33.773 15.002 -9.911 1.00 30.82 89 ASN A CA 1
ATOM 711 C C . ASN A 1 89 ? 34.560 16.040 -9.117 1.00 30.50 89 ASN A C 1
ATOM 712 O O . ASN A 1 89 ? 35.736 15.930 -9.022 1.00 29.88 89 ASN A O 1
ATOM 717 N N . TYR A 1 90 ? 33.878 17.044 -8.600 1.00 25.41 90 TYR A N 1
ATOM 718 C CA . TYR A 1 90 ? 34.475 18.078 -7.785 1.00 28.88 90 TYR A CA 1
ATOM 719 C C . TYR A 1 90 ? 34.458 17.811 -6.279 1.00 26.72 90 TYR A C 1
ATOM 720 O O . TYR A 1 90 ? 34.949 18.563 -5.544 1.00 26.75 90 TYR A O 1
ATOM 729 N N . TYR A 1 91 ? 33.878 16.706 -5.879 1.00 26.37 91 TYR A N 1
ATOM 730 C CA . TYR A 1 91 ? 33.687 16.357 -4.485 1.00 33.81 91 TYR A CA 1
ATOM 731 C C . TYR A 1 91 ? 34.561 15.186 -4.113 1.00 32.74 91 TYR A C 1
ATOM 732 O O . TYR A 1 91 ? 34.955 14.461 -4.955 1.00 33.08 91 TYR A O 1
ATOM 741 N N . PRO A 1 92 ? 34.873 14.993 -2.849 1.00 39.39 92 PRO A N 1
ATOM 742 C CA . PRO A 1 92 ? 35.674 13.854 -2.433 1.00 39.37 92 PRO A CA 1
ATOM 743 C C . PRO A 1 92 ? 34.917 12.556 -2.473 1.00 40.63 92 PRO A C 1
ATOM 744 O O . PRO A 1 92 ? 33.742 12.575 -2.494 1.00 39.24 92 PRO A O 1
ATOM 748 N N . GLU A 1 93 ? 35.614 11.451 -2.520 1.00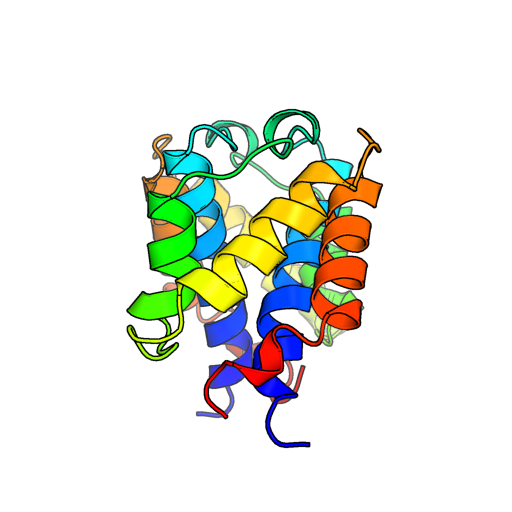 36.41 93 GLU A N 1
ATOM 749 C CA . GLU A 1 93 ? 35.008 10.166 -2.716 1.00 38.53 93 GLU A CA 1
ATOM 750 C C . GLU A 1 93 ? 34.134 9.741 -1.567 1.00 37.70 93 GLU A C 1
ATOM 751 O O . GLU A 1 93 ? 33.091 9.186 -1.782 1.00 38.95 93 GLU A O 1
ATOM 757 N N . ASN A 1 94 ? 34.599 9.986 -0.365 1.00 38.76 94 ASN A N 1
ATOM 758 C CA . ASN A 1 94 ? 33.811 9.796 0.809 1.00 41.84 94 ASN A CA 1
ATOM 759 C C . ASN A 1 94 ? 33.234 11.114 1.215 1.00 40.94 94 ASN A C 1
ATOM 760 O O . ASN A 1 94 ? 33.913 12.087 1.192 1.00 39.97 94 ASN A O 1
ATOM 765 N N . MET A 1 95 ? 31.995 11.126 1.662 1.00 50.74 95 MET A N 1
ATOM 766 C CA . MET A 1 95 ? 31.423 12.358 2.209 1.00 52.28 95 MET A CA 1
ATOM 767 C C . MET A 1 95 ? 30.470 12.238 3.403 1.00 50.44 95 MET A C 1
ATOM 768 O O . MET A 1 95 ? 30.124 11.156 3.829 1.00 57.38 95 MET A O 1
ATOM 773 N N . GLU B 1 1 ? 28.407 -0.507 12.829 1.00 52.13 1 GLU B N 1
ATOM 774 C CA . GLU B 1 1 ? 27.230 -1.255 12.527 1.00 44.81 1 GLU B CA 1
ATOM 775 C C . GLU B 1 1 ? 26.865 -1.162 11.037 1.00 45.56 1 GLU B C 1
ATOM 776 O O . GLU B 1 1 ? 27.316 -0.306 10.340 1.00 40.77 1 GLU B O 1
ATOM 782 N N . PHE B 1 2 ? 26.009 -2.064 10.593 1.00 43.86 2 PHE B N 1
ATOM 783 C CA . PHE B 1 2 ? 25.552 -2.244 9.236 1.00 36.97 2 PHE B CA 1
ATOM 784 C C . PHE B 1 2 ? 24.785 -1.076 8.670 1.00 43.91 2 PHE B C 1
ATOM 785 O O . PHE B 1 2 ? 24.755 -0.910 7.498 1.00 36.85 2 PHE B O 1
ATOM 793 N N . SER B 1 3 ? 24.157 -0.299 9.545 1.00 40.38 3 SER B N 1
ATOM 794 C CA . SER B 1 3 ? 23.142 0.686 9.213 1.00 37.91 3 SER B CA 1
ATOM 795 C C . SER B 1 3 ? 23.642 2.121 9.154 1.00 44.13 3 SER B C 1
ATOM 796 O O . SER B 1 3 ? 22.871 3.027 9.236 1.00 45.40 3 SER B O 1
ATOM 799 N N . GLU B 1 4 ? 24.934 2.303 9.006 1.00 45.57 4 GLU B N 1
ATOM 800 C CA . GLU B 1 4 ? 25.520 3.609 8.769 1.00 42.60 4 GLU B CA 1
ATOM 801 C C . GLU B 1 4 ? 25.014 4.207 7.477 1.00 45.39 4 GLU B C 1
ATOM 802 O O . GLU B 1 4 ? 24.861 5.389 7.379 1.00 43.42 4 GLU B O 1
ATOM 808 N N . ASP B 1 5 ? 24.789 3.377 6.486 1.00 46.90 5 ASP B N 1
ATOM 809 C CA . ASP B 1 5 ? 24.405 3.870 5.218 1.00 46.22 5 ASP B CA 1
ATOM 810 C C . ASP B 1 5 ? 23.106 4.564 5.318 1.00 46.02 5 ASP B C 1
ATOM 811 O O . ASP B 1 5 ? 22.997 5.649 4.859 1.00 37.04 5 ASP B O 1
ATOM 816 N N . CYS B 1 6 ? 22.135 3.911 5.948 1.00 42.03 6 CYS B N 1
ATOM 817 C CA . CYS B 1 6 ? 20.809 4.476 6.128 1.00 39.53 6 CYS B CA 1
ATOM 818 C C . CYS B 1 6 ? 20.833 5.684 7.056 1.00 35.09 6 CYS B C 1
ATOM 819 O O . CYS B 1 6 ? 20.012 6.590 6.914 1.00 40.69 6 CYS B O 1
ATOM 822 N N . GLU B 1 7 ? 21.765 5.706 8.006 1.00 31.55 7 GLU B N 1
ATOM 823 C CA . GLU B 1 7 ? 21.812 6.806 8.909 1.00 35.07 7 GLU B CA 1
ATOM 824 C C . GLU B 1 7 ? 22.180 8.045 8.079 1.00 38.37 7 GLU B C 1
ATOM 825 O O . GLU B 1 7 ? 21.786 9.101 8.398 1.00 33.11 7 GLU B O 1
ATOM 831 N N . ASN B 1 8 ? 22.955 7.845 7.026 1.00 38.22 8 ASN B N 1
ATOM 832 C CA . ASN B 1 8 ? 23.379 8.892 6.118 1.00 38.99 8 ASN B CA 1
ATOM 833 C C . ASN B 1 8 ? 22.357 9.558 5.222 1.00 37.08 8 ASN B C 1
ATOM 834 O O . ASN B 1 8 ? 22.350 10.748 5.025 1.00 39.92 8 ASN B O 1
ATOM 839 N N . ILE B 1 9 ? 21.529 8.746 4.641 1.00 30.41 9 ILE B N 1
ATOM 840 C CA . ILE B 1 9 ? 20.456 9.174 3.838 1.00 33.30 9 ILE B CA 1
ATOM 841 C C . ILE B 1 9 ? 19.414 9.994 4.614 1.00 34.03 9 ILE B C 1
ATOM 842 O O . ILE B 1 9 ? 18.852 10.899 4.081 1.00 29.63 9 ILE B O 1
ATOM 847 N N . PHE B 1 10 ? 19.128 9.597 5.841 1.00 28.96 10 PHE B N 1
ATOM 848 C CA . PHE B 1 10 ? 18.244 10.316 6.723 1.00 31.33 10 PHE B CA 1
ATOM 849 C C . PHE B 1 10 ? 18.836 11.630 7.182 1.00 29.14 10 PHE B C 1
ATOM 850 O O . PHE B 1 10 ? 18.211 12.627 7.132 1.00 27.81 10 PHE B O 1
ATOM 858 N N . HIS B 1 11 ? 20.068 11.555 7.621 1.00 26.71 11 HIS B N 1
ATOM 859 C CA . HIS B 1 11 ? 20.786 12.677 8.085 1.00 34.01 11 HIS B CA 1
ATOM 860 C C . HIS B 1 11 ? 21.010 13.740 7.060 1.00 32.77 11 HIS B C 1
ATOM 861 O O . HIS B 1 11 ? 20.725 14.874 7.319 1.00 30.85 11 HIS B O 1
ATOM 868 N N . ASP B 1 12 ? 21.493 13.369 5.903 1.00 32.72 12 ASP B N 1
ATOM 869 C CA . ASP B 1 12 ? 21.721 14.308 4.827 1.00 33.23 12 ASP B CA 1
ATOM 870 C C . ASP B 1 12 ? 20.466 14.970 4.356 1.00 29.08 12 ASP B C 1
ATOM 871 O O . ASP B 1 12 ? 20.460 16.122 4.155 1.00 30.53 12 ASP B O 1
ATOM 876 N N . ASN B 1 13 ? 19.403 14.212 4.228 1.00 30.13 13 ASN B N 1
ATOM 877 C CA . ASN B 1 13 ? 18.140 14.761 3.828 1.00 30.23 13 ASN B CA 1
ATOM 878 C C . ASN B 1 13 ? 17.533 15.776 4.796 1.00 29.10 13 ASN B C 1
ATOM 879 O O . ASN B 1 13 ? 17.028 16.763 4.377 1.00 23.27 13 ASN B O 1
ATOM 884 N N . ALA B 1 14 ? 17.590 15.479 6.087 1.00 24.37 14 ALA B N 1
ATOM 885 C CA . ALA B 1 14 ? 17.167 16.401 7.119 1.00 28.59 14 ALA B CA 1
ATOM 886 C C . ALA B 1 14 ? 18.017 17.655 7.127 1.00 27.55 14 ALA B C 1
ATOM 887 O O . ALA B 1 14 ? 17.518 18.700 7.321 1.00 28.56 14 ALA B O 1
ATOM 889 N N . TYR B 1 15 ? 19.294 17.493 6.950 1.00 25.16 15 TYR B N 1
ATOM 890 C CA . TYR B 1 15 ? 20.142 18.605 6.861 1.00 31.80 15 TYR B CA 1
ATOM 891 C C . TYR B 1 15 ? 19.977 19.488 5.613 1.00 27.11 15 TYR B C 1
ATOM 892 O O . TYR B 1 15 ? 19.993 20.653 5.714 1.00 24.02 15 TYR B O 1
ATOM 901 N N . LEU B 1 16 ? 19.753 18.886 4.471 1.00 25.06 16 LEU B N 1
ATOM 902 C CA . LEU B 1 16 ? 19.418 19.643 3.301 1.00 25.92 16 LEU B CA 1
ATOM 903 C C . LEU B 1 16 ? 18.101 20.398 3.411 1.00 26.02 16 LEU B C 1
ATOM 904 O O . LEU B 1 16 ? 18.022 21.499 3.015 1.00 23.25 16 LEU B O 1
ATOM 909 N N . LEU B 1 17 ? 17.090 19.777 3.984 1.00 25.51 17 LEU B N 1
ATOM 910 C CA . LEU B 1 17 ? 15.850 20.444 4.278 1.00 23.37 17 LEU B CA 1
ATOM 911 C C . LEU B 1 17 ? 16.049 21.562 5.286 1.00 26.03 17 LEU B C 1
ATOM 912 O O . LEU B 1 17 ? 15.406 22.525 5.178 1.00 26.98 17 LEU B O 1
ATOM 917 N N . LYS B 1 18 ? 16.921 21.396 6.255 1.00 26.38 18 LYS B N 1
ATOM 918 C CA . LYS B 1 18 ? 17.232 22.484 7.148 1.00 27.15 18 LYS B CA 1
ATOM 919 C C . LYS B 1 18 ? 17.871 23.668 6.417 1.00 27.12 18 LYS B C 1
ATOM 920 O O . LYS B 1 18 ? 17.541 24.774 6.632 1.00 29.48 18 LYS B O 1
ATOM 926 N N . LEU B 1 19 ? 18.787 23.369 5.537 1.00 27.60 19 LEU B N 1
ATOM 927 C CA . LEU B 1 19 ? 19.418 24.332 4.720 1.00 24.63 19 LEU B CA 1
ATOM 928 C C . LEU B 1 19 ? 18.400 25.035 3.826 1.00 28.79 19 LEU B C 1
ATOM 929 O O . LEU B 1 19 ? 18.421 26.206 3.716 1.00 29.64 19 LEU B O 1
ATOM 934 N N . ASP B 1 20 ? 17.487 24.287 3.245 1.00 28.27 20 ASP B N 1
ATOM 935 C CA . ASP B 1 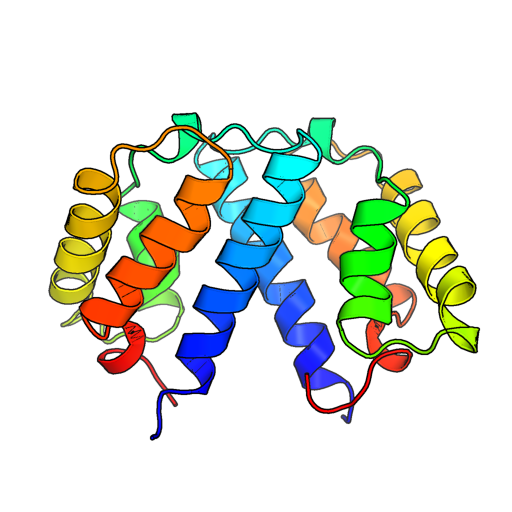20 ? 16.420 24.862 2.487 1.00 30.43 20 ASP B CA 1
ATOM 936 C C . ASP B 1 20 ? 15.486 25.750 3.305 1.00 28.84 20 ASP B C 1
ATOM 937 O O . ASP B 1 20 ? 15.200 26.830 2.932 1.00 27.23 20 ASP B O 1
ATOM 942 N N . CYS B 1 21 ? 15.100 25.271 4.482 1.00 30.13 21 CYS B N 1
ATOM 943 C CA . CYS B 1 21 ? 14.320 26.078 5.413 1.00 27.81 21 CYS B CA 1
ATOM 944 C C . CYS B 1 21 ? 15.014 27.405 5.736 1.00 32.40 21 CYS B C 1
ATOM 945 O O . CYS B 1 21 ? 14.386 28.463 5.701 1.00 29.39 21 CYS B O 1
ATOM 948 N N . GLU B 1 22 ? 16.307 27.345 6.052 1.00 26.24 22 GLU B N 1
ATOM 949 C CA . GLU B 1 22 ? 17.044 28.505 6.392 1.00 28.40 22 GLU B CA 1
ATOM 950 C C . GLU B 1 22 ? 17.052 29.508 5.235 1.00 33.36 22 GLU B C 1
ATOM 951 O O . GLU B 1 22 ? 17.067 30.663 5.452 1.00 30.15 22 GLU B O 1
ATOM 957 N N . ALA B 1 23 ? 16.997 29.025 4.011 1.00 30.47 23 ALA B N 1
ATOM 958 C CA . ALA B 1 23 ? 16.983 29.866 2.829 1.00 32.91 23 ALA B CA 1
ATOM 959 C C . ALA B 1 23 ? 15.604 30.230 2.376 1.00 32.61 23 ALA B C 1
ATOM 960 O O . ALA B 1 23 ? 15.449 30.830 1.367 1.00 33.54 23 ALA B O 1
ATOM 962 N N . GLY B 1 24 ? 14.612 29.821 3.127 1.00 28.09 24 GLY B N 1
ATOM 963 C CA . GLY B 1 24 ? 13.244 30.135 2.859 1.00 28.85 24 GLY B CA 1
ATOM 964 C C . GLY B 1 24 ? 12.520 29.255 1.868 1.00 34.42 24 GLY B C 1
ATOM 965 O O . GLY B 1 24 ? 11.359 29.436 1.661 1.00 31.98 24 GLY B O 1
ATOM 966 N N . ARG B 1 25 ? 13.216 28.308 1.272 1.00 31.02 25 ARG B N 1
ATOM 967 C CA . ARG B 1 25 ? 12.634 27.408 0.312 1.00 31.81 25 ARG B CA 1
ATOM 968 C C . ARG B 1 25 ? 11.577 26.432 0.819 1.00 35.71 25 ARG B C 1
ATOM 969 O O . ARG B 1 25 ? 10.860 25.880 0.033 1.00 36.83 25 ARG B O 1
ATOM 977 N N . VAL B 1 26 ? 11.562 26.145 2.096 1.00 35.28 26 VAL B N 1
ATOM 978 C CA . VAL B 1 26 ? 10.621 25.198 2.613 1.00 31.02 26 VAL B CA 1
ATOM 979 C C . VAL B 1 26 ? 10.016 25.657 3.910 1.00 31.87 26 VAL B C 1
ATOM 980 O O . VAL B 1 26 ? 10.692 26.101 4.764 1.00 36.05 26 VAL B O 1
ATOM 984 N N . ASP B 1 27 ? 8.718 25.488 4.026 1.00 38.44 27 ASP B N 1
ATOM 985 C CA . ASP B 1 27 ? 7.924 25.854 5.189 1.00 35.24 27 ASP B CA 1
ATOM 986 C C . ASP B 1 27 ? 7.794 24.685 6.170 1.00 35.63 27 ASP B C 1
ATOM 987 O O . ASP B 1 27 ? 7.242 23.680 5.872 1.00 34.38 27 ASP B O 1
ATOM 992 N N . PRO B 1 28 ? 8.269 24.856 7.385 1.00 33.43 28 PRO B N 1
ATOM 993 C CA . PRO B 1 28 ? 8.262 23.782 8.376 1.00 33.74 28 PRO B CA 1
ATOM 994 C C . PRO B 1 28 ? 6.861 23.277 8.765 1.00 36.55 28 PRO B C 1
ATOM 995 O O . PRO B 1 28 ? 6.673 22.143 9.123 1.00 33.34 28 PRO B O 1
ATOM 999 N N . VAL B 1 29 ? 5.893 24.141 8.658 1.00 36.23 29 VAL B N 1
ATOM 1000 C CA . VAL B 1 29 ? 4.567 23.795 9.049 1.00 38.60 29 VAL B CA 1
ATOM 1001 C C . VAL B 1 29 ? 4.113 22.639 8.176 1.00 38.09 29 VAL B C 1
ATOM 1002 O O . VAL B 1 29 ? 3.440 21.785 8.621 1.00 36.63 29 VAL B O 1
ATOM 1006 N N . GLU B 1 30 ? 4.596 22.591 6.951 1.00 37.41 30 GLU B N 1
ATOM 1007 C CA . GLU B 1 30 ? 4.192 21.591 5.996 1.00 32.60 30 GLU B CA 1
ATOM 1008 C C . GLU B 1 30 ? 4.630 20.183 6.402 1.00 35.39 30 GLU B C 1
ATOM 1009 O O . GLU B 1 30 ? 4.309 19.269 5.743 1.00 34.81 30 GLU B O 1
ATOM 1015 N N . TYR B 1 31 ? 5.384 20.070 7.481 1.00 33.13 31 TYR B N 1
ATOM 1016 C CA . TYR B 1 31 ? 5.972 18.829 7.930 1.00 35.51 31 TYR B CA 1
ATOM 1017 C C . TYR B 1 31 ? 5.331 18.233 9.182 1.00 34.19 31 TYR B C 1
ATOM 1018 O O . TYR B 1 31 ? 5.906 17.466 9.892 1.00 26.38 31 TYR B O 1
ATOM 1027 N N . ASP B 1 32 ? 4.114 18.651 9.415 1.00 31.24 32 ASP B N 1
ATOM 1028 C CA . ASP B 1 32 ? 3.402 18.262 10.595 1.00 35.00 32 ASP B CA 1
ATOM 1029 C C . ASP B 1 32 ? 2.735 16.940 10.439 1.00 36.86 32 ASP B C 1
ATOM 1030 O O . ASP B 1 32 ? 2.150 16.436 11.346 1.00 33.23 32 ASP B O 1
ATOM 1035 N N . ASP B 1 33 ? 2.835 16.405 9.254 1.00 34.87 33 ASP B N 1
ATOM 1036 C CA . ASP B 1 33 ? 2.226 15.172 8.956 1.00 39.03 33 ASP B CA 1
ATOM 1037 C C . ASP B 1 33 ? 2.920 14.532 7.803 1.00 35.15 33 ASP B C 1
ATOM 1038 O O . ASP B 1 33 ? 3.610 15.170 7.091 1.00 34.21 33 ASP B O 1
ATOM 1043 N N . ILE B 1 34 ? 2.666 13.258 7.643 1.00 34.11 34 ILE B N 1
ATOM 1044 C CA . ILE B 1 34 ? 3.120 12.489 6.536 1.00 33.62 34 ILE B CA 1
ATOM 1045 C C . ILE B 1 34 ? 1.924 11.776 5.909 1.00 39.96 34 ILE B C 1
ATOM 1046 O O . ILE B 1 34 ? 0.841 11.827 6.435 1.00 36.30 34 ILE B O 1
ATOM 1051 N N . SER B 1 35 ? 2.146 11.166 4.761 1.00 36.61 35 SER B N 1
ATOM 1052 C CA . SER B 1 35 ? 1.155 10.390 4.061 1.00 42.78 35 SER B CA 1
ATOM 1053 C C . SER B 1 35 ? 1.568 8.957 3.938 1.00 41.95 35 SER B C 1
ATOM 1054 O O . SER B 1 35 ? 2.713 8.632 3.797 1.00 36.19 35 SER B O 1
ATOM 1057 N N . ASP B 1 36 ? 0.580 8.099 3.947 1.00 40.00 36 ASP B N 1
ATOM 1058 C CA . ASP B 1 36 ? 0.821 6.705 3.934 1.00 40.46 36 ASP B CA 1
ATOM 1059 C C . ASP B 1 36 ? 1.590 6.427 2.641 1.00 38.10 36 ASP B C 1
ATOM 1060 O O . ASP B 1 36 ? 2.445 5.587 2.623 1.00 36.67 36 ASP B O 1
ATOM 1065 N N . GLU B 1 37 ? 1.280 7.133 1.581 1.00 38.28 37 GLU B N 1
ATOM 1066 C CA . GLU B 1 37 ? 2.015 6.902 0.359 1.00 36.62 37 GLU B CA 1
ATOM 1067 C C . GLU B 1 37 ? 3.450 7.272 0.480 1.00 39.21 37 GLU B C 1
ATOM 1068 O O . GLU B 1 37 ? 4.266 6.606 -0.038 1.00 36.19 37 GLU B O 1
ATOM 1074 N N . GLU B 1 38 ? 3.735 8.357 1.155 1.00 37.26 38 GLU B N 1
ATOM 1075 C CA . GLU B 1 38 ? 5.078 8.806 1.317 1.00 34.07 38 GLU B CA 1
ATOM 1076 C C . GLU B 1 38 ? 5.856 7.787 2.100 1.00 39.03 38 GLU B C 1
ATOM 1077 O O . GLU B 1 38 ? 6.978 7.450 1.770 1.00 34.53 38 GLU B O 1
ATOM 1083 N N . ILE B 1 39 ? 5.226 7.264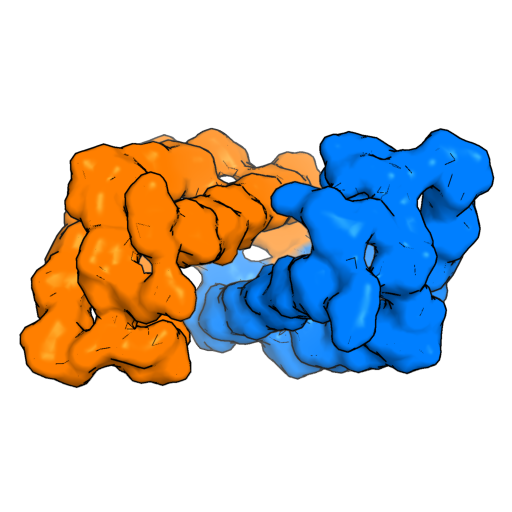 3.119 1.00 33.42 39 ILE B N 1
ATOM 1084 C CA . ILE B 1 39 ? 5.875 6.295 3.922 1.00 31.19 39 ILE B CA 1
ATOM 1085 C C . ILE B 1 39 ? 6.240 5.097 3.066 1.00 32.58 39 ILE B C 1
ATOM 1086 O O . ILE B 1 39 ? 7.322 4.612 3.160 1.00 31.05 39 ILE B O 1
ATOM 1091 N N . TYR B 1 40 ? 5.361 4.702 2.171 1.00 35.53 40 TYR B N 1
ATOM 1092 C CA . TYR B 1 40 ? 5.677 3.567 1.313 1.00 38.54 40 TYR B CA 1
ATOM 1093 C C . TYR B 1 40 ? 6.888 3.825 0.454 1.00 35.68 40 TYR B C 1
ATOM 1094 O O . TYR B 1 40 ? 7.721 2.993 0.305 1.00 40.96 40 TYR B O 1
ATOM 1103 N N . GLU B 1 41 ? 6.989 5.012 -0.090 1.00 38.22 41 GLU B N 1
ATOM 1104 C CA . GLU B 1 41 ? 8.123 5.386 -0.887 1.00 36.90 41 GLU B CA 1
ATOM 1105 C C . GLU B 1 41 ? 9.440 5.442 -0.142 1.00 32.83 41 GLU B C 1
ATOM 1106 O O . GLU B 1 41 ? 10.443 5.307 -0.720 1.00 29.88 41 GLU B O 1
ATOM 1112 N N . ILE B 1 42 ? 9.397 5.732 1.140 1.00 29.53 42 ILE B N 1
ATOM 1113 C CA . ILE B 1 42 ? 10.598 5.865 1.921 1.00 30.68 42 ILE B CA 1
ATOM 1114 C C . ILE B 1 42 ? 10.916 4.663 2.783 1.00 30.59 42 ILE B C 1
ATOM 1115 O O . ILE B 1 42 ? 11.850 4.660 3.510 1.00 29.84 42 ILE B O 1
ATOM 1120 N N . THR B 1 43 ? 10.103 3.654 2.628 1.00 29.54 43 THR B N 1
ATOM 1121 C CA . THR B 1 43 ? 10.243 2.385 3.292 1.00 29.89 43 THR B CA 1
ATOM 1122 C C . THR B 1 43 ? 10.332 1.190 2.318 1.00 31.69 43 THR B C 1
ATOM 1123 O O . THR B 1 43 ? 11.392 0.700 2.052 1.00 30.02 43 THR B O 1
ATOM 1127 N N . VAL B 1 44 ? 9.200 0.734 1.804 1.00 34.69 44 VAL B N 1
ATOM 1128 C CA . VAL B 1 44 ? 9.163 -0.438 0.941 1.00 34.68 44 VAL B CA 1
ATOM 1129 C C . VAL B 1 44 ? 9.910 -0.313 -0.380 1.00 36.60 44 VAL B C 1
ATOM 1130 O O . VAL B 1 44 ? 10.591 -1.204 -0.772 1.00 41.10 44 VAL B O 1
ATOM 1134 N N . ASP B 1 45 ? 9.779 0.816 -1.039 1.00 39.63 45 ASP B N 1
ATOM 1135 C CA . ASP B 1 45 ? 10.462 1.078 -2.288 1.00 40.94 45 ASP B CA 1
ATOM 1136 C C . ASP B 1 45 ? 11.960 1.119 -2.087 1.00 43.10 45 ASP B C 1
ATOM 1137 O O . ASP B 1 45 ? 12.719 0.989 -3.014 1.00 40.17 45 ASP B O 1
ATOM 1142 N N . VAL B 1 46 ? 12.368 1.353 -0.859 1.00 35.90 46 VAL B N 1
ATOM 1143 C CA . VAL B 1 46 ? 13.762 1.455 -0.559 1.00 35.89 46 VAL B CA 1
ATOM 1144 C C . VAL B 1 46 ? 14.262 0.218 0.132 1.00 34.62 46 VAL B C 1
ATOM 1145 O O . VAL B 1 46 ? 15.329 0.174 0.632 1.00 40.86 46 VAL B O 1
ATOM 1149 N N . GLY B 1 47 ? 13.476 -0.815 0.076 1.00 39.49 47 GLY B N 1
ATOM 1150 C CA . GLY B 1 47 ? 13.890 -2.104 0.541 1.00 41.99 47 GLY B CA 1
ATOM 1151 C C . GLY B 1 47 ? 13.491 -2.626 1.893 1.00 40.37 47 GLY B C 1
ATOM 1152 O O . GLY B 1 47 ? 13.831 -3.723 2.210 1.00 33.56 47 GLY B O 1
ATOM 1153 N N . VAL B 1 48 ? 12.759 -1.851 2.671 1.00 38.93 48 VAL B N 1
ATOM 1154 C CA . VAL B 1 48 ? 12.293 -2.319 3.943 1.00 36.65 48 VAL B CA 1
ATOM 1155 C C . VAL B 1 48 ? 11.332 -3.433 3.645 1.00 39.88 48 VAL B C 1
ATOM 1156 O O . VAL B 1 48 ? 10.427 -3.239 2.897 1.00 39.42 48 VAL B O 1
ATOM 1160 N N . SER B 1 49 ? 11.478 -4.553 4.306 1.00 36.03 49 SER B N 1
ATOM 1161 C CA . SER B 1 49 ? 10.642 -5.671 4.011 1.00 38.28 49 SER B CA 1
ATOM 1162 C C . SER B 1 49 ? 9.224 -5.257 4.150 1.00 39.35 49 SER B C 1
ATOM 1163 O O . SER B 1 49 ? 8.874 -4.679 5.092 1.00 40.06 49 SER B O 1
ATOM 1166 N N . SER B 1 50 ? 8.403 -5.648 3.222 1.00 36.24 50 SER B N 1
ATOM 1167 C CA . SER B 1 50 ? 7.037 -5.256 3.173 1.00 42.12 50 SER B CA 1
ATOM 1168 C C . SER B 1 50 ? 6.350 -5.666 4.471 1.00 42.01 50 SER B C 1
ATOM 1169 O O . SER B 1 50 ? 5.498 -4.991 4.936 1.00 44.19 50 SER B O 1
ATOM 1172 N N . GLU B 1 51 ? 6.839 -6.709 5.094 1.00 44.36 51 GLU B N 1
ATOM 1173 C CA . GLU B 1 51 ? 6.366 -7.171 6.381 1.00 49.23 51 GLU B CA 1
ATOM 1174 C C . GLU B 1 51 ? 6.544 -6.091 7.447 1.00 49.76 51 GLU B C 1
ATOM 1175 O O . GLU B 1 51 ? 5.943 -6.135 8.504 1.00 47.12 51 GLU B O 1
ATOM 1181 N N . ASP B 1 52 ? 7.447 -5.173 7.202 1.00 44.11 52 ASP B N 1
ATOM 1182 C CA . ASP B 1 52 ? 7.826 -4.221 8.216 1.00 42.79 52 ASP B CA 1
ATOM 1183 C C . ASP B 1 52 ? 7.477 -2.761 8.058 1.00 37.79 52 ASP B C 1
ATOM 1184 O O . ASP B 1 52 ? 7.856 -2.001 8.876 1.00 35.34 52 ASP B O 1
ATOM 1189 N N . GLN B 1 53 ? 6.742 -2.389 7.031 1.00 40.92 53 GLN B N 1
ATOM 1190 C CA . GLN B 1 53 ? 6.472 -0.995 6.810 1.00 35.89 53 GLN B CA 1
ATOM 1191 C C . GLN B 1 53 ? 5.758 -0.446 7.990 1.00 36.57 53 GLN B C 1
ATOM 1192 O O . GLN B 1 53 ? 6.024 0.627 8.384 1.00 43.13 53 GLN B O 1
ATOM 1198 N N . GLU B 1 54 ? 4.854 -1.200 8.554 1.00 39.00 54 GLU B N 1
ATOM 1199 C CA . GLU B 1 54 ? 4.085 -0.706 9.667 1.00 42.54 54 GLU B CA 1
ATOM 1200 C C . GLU B 1 54 ? 4.868 -0.409 10.935 1.00 38.63 54 GLU B C 1
ATOM 1201 O O . GLU B 1 54 ? 4.521 0.511 11.636 1.00 38.36 54 GLU B O 1
ATOM 1207 N N . LYS B 1 55 ? 5.867 -1.211 11.241 1.00 36.08 55 LYS B N 1
ATOM 1208 C CA . LYS B 1 55 ? 6.648 -0.925 12.398 1.00 34.82 55 LYS B CA 1
ATOM 1209 C C . LYS B 1 55 ? 7.337 0.390 12.172 1.00 36.66 55 LYS B C 1
ATOM 1210 O O . LYS B 1 55 ? 7.286 1.244 12.970 1.00 33.08 55 LYS B O 1
ATOM 1216 N N . VAL B 1 56 ? 7.971 0.529 11.026 1.00 37.31 56 VAL B N 1
ATOM 1217 C CA . VAL B 1 56 ? 8.665 1.747 10.666 1.00 38.74 56 VAL B CA 1
ATOM 1218 C C . VAL B 1 56 ? 7.728 2.917 10.562 1.00 36.39 56 VAL B C 1
ATOM 1219 O O . VAL B 1 56 ? 8.024 3.947 11.045 1.00 35.48 56 VAL B O 1
ATOM 1223 N N . ALA B 1 57 ? 6.577 2.718 9.950 1.00 37.74 57 ALA B N 1
ATOM 1224 C CA . ALA B 1 57 ? 5.618 3.787 9.830 1.00 35.60 57 ALA B CA 1
ATOM 1225 C C . ALA B 1 57 ? 5.124 4.295 11.182 1.00 36.61 57 ALA B C 1
ATOM 1226 O O . ALA B 1 57 ? 5.055 5.479 11.417 1.00 32.14 57 ALA B O 1
ATOM 1228 N N . LYS B 1 58 ? 4.847 3.376 12.078 1.00 34.77 58 LYS B N 1
ATOM 1229 C CA . LYS B 1 58 ? 4.395 3.773 13.367 1.00 33.33 58 LYS B CA 1
ATOM 1230 C C . LYS B 1 58 ? 5.497 4.635 13.976 1.00 36.24 58 LYS B C 1
ATOM 1231 O O . LYS B 1 58 ? 5.216 5.598 14.582 1.00 29.99 58 LYS B O 1
ATOM 1237 N N . ILE B 1 59 ? 6.745 4.263 13.741 1.00 34.26 59 ILE B N 1
ATOM 1238 C CA . ILE B 1 59 ? 7.881 5.031 14.210 1.00 37.65 59 ILE B CA 1
ATOM 1239 C C . ILE B 1 59 ? 7.960 6.411 13.593 1.00 37.01 59 ILE B C 1
ATOM 1240 O O . ILE B 1 59 ? 8.294 7.331 14.239 1.00 30.84 59 ILE B O 1
ATOM 1245 N N . ILE B 1 60 ? 7.801 6.476 12.298 1.00 37.08 60 ILE B N 1
ATOM 1246 C CA . ILE B 1 60 ? 7.818 7.729 11.601 1.00 36.93 60 ILE B CA 1
ATOM 1247 C C . ILE B 1 60 ? 6.635 8.585 12.016 1.00 38.30 60 ILE B C 1
ATOM 1248 O O . ILE B 1 60 ? 6.798 9.711 12.345 1.00 37.77 60 ILE B O 1
ATOM 1253 N N . ARG B 1 61 ? 5.451 8.008 12.027 1.00 38.09 61 ARG B N 1
ATOM 1254 C CA . ARG B 1 61 ? 4.283 8.745 12.426 1.00 37.61 61 ARG B CA 1
ATOM 1255 C C . ARG B 1 61 ? 4.426 9.266 13.867 1.00 40.50 61 ARG B C 1
ATOM 1256 O O . ARG B 1 61 ? 3.964 10.321 14.128 1.00 42.18 61 ARG B O 1
ATOM 1264 N N . GLU B 1 62 ? 5.047 8.526 14.780 1.00 37.32 62 GLU B N 1
ATOM 1265 C CA . GLU B 1 62 ? 5.277 9.019 16.143 1.00 41.68 62 GLU B CA 1
ATOM 1266 C C . GLU B 1 62 ? 6.192 10.203 16.262 1.00 41.62 62 GLU B C 1
ATOM 1267 O O . GLU B 1 62 ? 5.965 11.060 17.037 1.00 34.51 62 GLU B O 1
ATOM 1273 N N . CYS B 1 63 ? 7.298 10.161 15.555 1.00 36.25 63 CYS B N 1
ATOM 1274 C CA . CYS B 1 63 ? 8.257 11.245 15.562 1.00 37.70 63 CYS B CA 1
ATOM 1275 C C . CYS B 1 63 ? 7.746 12.553 14.926 1.00 35.63 63 CYS B C 1
ATOM 1276 O O . CYS B 1 63 ? 7.972 13.581 15.427 1.00 30.58 63 CYS B O 1
ATOM 1279 N N . ILE B 1 64 ? 7.036 12.457 13.827 1.00 34.24 64 ILE B N 1
ATOM 1280 C CA . ILE B 1 64 ? 6.411 13.608 13.238 1.00 32.04 64 ILE B CA 1
ATOM 1281 C C . ILE B 1 64 ? 5.372 14.170 14.198 1.00 35.41 64 ILE B C 1
ATOM 1282 O O . ILE B 1 64 ? 5.328 15.331 14.428 1.00 34.68 64 ILE B O 1
ATOM 1287 N N . ALA B 1 65 ? 4.583 13.298 14.799 1.00 37.09 65 ALA B N 1
ATOM 1288 C CA . ALA B 1 65 ? 3.599 13.695 15.790 1.00 38.98 65 ALA B CA 1
ATOM 1289 C C . ALA B 1 65 ? 4.130 14.324 17.055 1.00 36.39 65 ALA B C 1
ATOM 1290 O O . ALA B 1 65 ? 3.546 15.205 17.529 1.00 34.07 65 ALA B O 1
ATOM 1292 N N . GLN B 1 66 ? 5.215 13.795 17.592 1.00 38.44 66 GLN B N 1
ATOM 1293 C CA . GLN B 1 66 ? 5.909 14.300 18.765 1.00 35.84 66 GLN B CA 1
ATOM 1294 C C . GLN B 1 66 ? 6.577 15.628 18.585 1.00 38.73 66 GLN B C 1
ATOM 1295 O O . GLN B 1 66 ? 6.664 16.367 19.512 1.00 35.10 66 GLN B O 1
ATOM 1301 N N . VAL B 1 67 ? 7.106 15.891 17.402 1.00 35.54 67 VAL B N 1
ATOM 1302 C CA . VAL B 1 67 ? 7.933 17.058 17.238 1.00 31.44 67 VAL B CA 1
ATOM 1303 C C . VAL B 1 67 ? 7.016 18.212 17.052 1.00 31.58 67 VAL B C 1
ATOM 1304 O O . VAL B 1 67 ? 6.412 18.364 16.054 1.00 32.79 67 VAL B O 1
ATOM 1308 N N . SER B 1 68 ? 6.886 18.984 18.097 1.00 35.41 68 SER B N 1
ATOM 1309 C CA . SER B 1 68 ? 6.103 20.204 18.116 1.00 39.06 68 SER B CA 1
ATOM 1310 C C . SER B 1 68 ? 6.599 21.428 17.298 1.00 42.07 68 SER B C 1
ATOM 1311 O O . SER B 1 68 ? 5.827 22.169 16.769 1.00 39.58 68 SER B O 1
ATOM 1314 N N . THR B 1 69 ? 7.908 21.591 17.215 1.00 44.50 69 THR B N 1
ATOM 1315 C CA . THR B 1 69 ? 8.574 22.813 16.758 1.00 43.82 69 THR B CA 1
ATOM 1316 C C . THR B 1 69 ? 8.226 23.149 15.370 1.00 40.06 69 THR B C 1
ATOM 1317 O O . THR B 1 69 ? 7.946 22.308 14.583 1.00 41.32 69 THR B O 1
ATOM 1321 N N . GLN B 1 70 ? 8.150 24.421 15.107 1.00 42.35 70 GLN B N 1
ATOM 1322 C CA . GLN B 1 70 ? 7.695 24.889 13.835 1.00 37.72 70 GLN B CA 1
ATOM 1323 C C . GLN B 1 70 ? 8.758 25.649 13.064 1.00 40.81 70 GLN B C 1
ATOM 1324 O O . GLN B 1 70 ? 8.492 26.133 12.029 1.00 40.10 70 GLN B O 1
ATOM 1330 N N . ASP B 1 71 ? 9.953 25.741 13.625 1.00 38.33 71 ASP B N 1
ATOM 1331 C CA . ASP B 1 71 ? 11.106 26.436 13.055 1.00 40.03 71 ASP B CA 1
ATOM 1332 C C . ASP B 1 71 ? 11.993 25.560 12.159 1.00 32.29 71 ASP B C 1
ATOM 1333 O O . ASP B 1 71 ? 11.605 24.513 11.817 1.00 37.80 71 ASP B O 1
ATOM 1338 N N . CYS B 1 72 ? 13.167 26.066 11.797 1.00 29.99 72 CYS B N 1
ATOM 1339 C CA . CYS B 1 72 ? 14.080 25.341 10.922 1.00 31.56 72 CYS B CA 1
ATOM 1340 C C . CYS B 1 72 ? 14.640 24.112 11.624 1.00 34.18 72 CYS B C 1
ATOM 1341 O O . CYS B 1 72 ? 15.080 23.161 10.978 1.00 29.93 72 CYS B O 1
ATOM 1344 N N . THR B 1 73 ? 14.620 24.138 12.952 1.00 27.62 73 THR B N 1
ATOM 1345 C CA . THR B 1 73 ? 15.111 23.037 13.731 1.00 32.82 73 THR B CA 1
ATOM 1346 C C . THR B 1 73 ? 14.259 21.744 13.656 1.00 32.27 73 THR B C 1
ATOM 1347 O O . THR B 1 73 ? 14.710 20.693 14.061 1.00 29.22 73 THR B O 1
ATOM 1351 N N . LYS B 1 74 ? 13.063 21.839 13.098 1.00 30.04 74 LYS B N 1
ATOM 1352 C CA . LYS B 1 74 ? 12.114 20.749 13.064 1.00 32.99 74 LYS B CA 1
ATOM 1353 C C . LYS B 1 74 ? 12.718 19.542 12.408 1.00 30.72 74 LYS B C 1
ATOM 1354 O O . LYS B 1 74 ? 12.623 18.476 12.921 1.00 33.34 74 LYS B O 1
ATOM 1360 N N . PHE B 1 75 ? 13.374 19.736 11.299 1.00 30.70 75 PHE B N 1
ATOM 1361 C CA . PHE B 1 75 ? 13.896 18.613 10.573 1.00 32.33 75 PHE B CA 1
ATOM 1362 C C . PHE B 1 75 ? 14.930 17.812 11.309 1.00 33.33 75 PHE B C 1
ATOM 1363 O O . PHE B 1 75 ? 14.847 16.624 11.342 1.00 37.01 75 PHE B O 1
ATOM 1371 N N . SER B 1 76 ? 15.868 18.474 11.901 1.00 28.68 76 SER B N 1
ATOM 1372 C CA . SER B 1 76 ? 16.858 17.808 12.660 1.00 32.08 76 SER B CA 1
ATOM 1373 C C . SER B 1 76 ? 16.247 17.127 13.875 1.00 28.70 76 SER B C 1
ATOM 1374 O O . SER B 1 76 ? 16.645 16.103 14.262 1.00 28.09 76 SER B O 1
ATOM 1377 N N . GLU B 1 77 ? 15.236 17.739 14.426 1.00 32.41 77 GLU B N 1
ATOM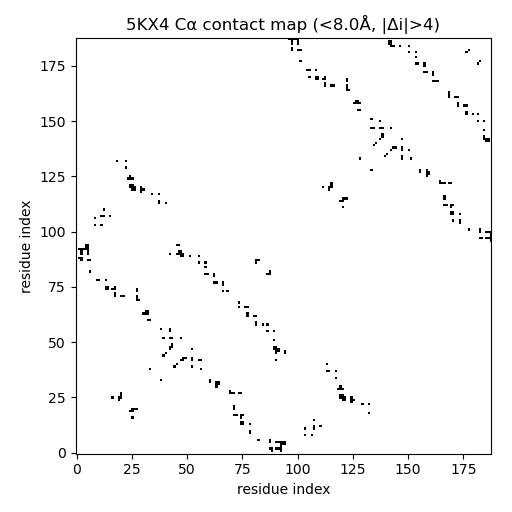 1378 C CA . GLU B 1 77 ? 14.502 17.157 15.512 1.00 32.60 77 GLU B CA 1
ATOM 1379 C C . GLU B 1 77 ? 13.780 15.870 15.125 1.00 28.56 77 GLU B C 1
ATOM 1380 O O . GLU B 1 77 ? 13.791 14.936 15.850 1.00 30.33 77 GLU B O 1
ATOM 1386 N N . ILE B 1 78 ? 13.148 15.872 13.985 1.00 28.41 78 ILE B N 1
ATOM 1387 C CA . ILE B 1 78 ? 12.521 14.700 13.491 1.00 31.33 78 ILE B CA 1
ATOM 1388 C C . ILE B 1 78 ? 13.589 13.637 13.244 1.00 32.62 78 ILE B C 1
ATOM 1389 O O . ILE B 1 78 ? 13.369 12.519 13.535 1.00 32.70 78 ILE B O 1
ATOM 1394 N N . TYR B 1 79 ? 14.734 14.037 12.726 1.00 28.32 79 TYR B N 1
ATOM 1395 C CA . TYR B 1 79 ? 15.837 13.157 12.479 1.00 30.58 79 TYR B CA 1
ATOM 1396 C C . TYR B 1 79 ? 16.335 12.541 13.757 1.00 28.53 79 TYR B C 1
ATOM 1397 O O . TYR B 1 79 ? 16.477 11.395 13.801 1.00 28.03 79 TYR B O 1
ATOM 1406 N N . ASP B 1 80 ? 16.562 13.328 14.793 1.00 31.60 80 ASP B N 1
ATOM 1407 C CA . ASP B 1 80 ? 17.067 12.810 16.055 1.00 31.73 80 ASP B CA 1
ATOM 1408 C C . ASP B 1 80 ? 16.100 11.798 16.633 1.00 31.59 80 ASP B C 1
ATOM 1409 O O . ASP B 1 80 ? 16.502 10.912 17.289 1.00 33.82 80 ASP B O 1
ATOM 1414 N N . CYS B 1 81 ? 14.822 11.997 16.443 1.00 34.07 81 CYS B N 1
ATOM 1415 C CA . CYS B 1 81 ? 13.849 11.032 16.877 1.00 32.08 81 CYS B CA 1
ATOM 1416 C C . CYS B 1 81 ? 13.883 9.746 16.118 1.00 36.29 81 CYS B C 1
ATOM 1417 O O . CYS B 1 81 ? 13.798 8.726 16.700 1.00 36.84 81 CYS B O 1
ATOM 1420 N N . TYR B 1 82 ? 14.031 9.812 14.814 1.00 32.27 82 TYR B N 1
ATOM 1421 C CA . TYR B 1 82 ? 14.136 8.639 14.030 1.00 28.96 82 TYR B CA 1
ATOM 1422 C C . TYR B 1 82 ? 15.340 7.874 14.517 1.00 32.24 82 TYR B C 1
ATOM 1423 O O . TYR B 1 82 ? 15.267 6.724 14.687 1.00 35.86 82 TYR B O 1
ATOM 1432 N N . MET B 1 83 ? 16.446 8.540 14.742 1.00 31.07 83 MET B N 1
ATOM 1433 C CA . MET B 1 83 ? 17.637 7.893 15.215 1.00 34.65 83 MET B CA 1
ATOM 1434 C C . MET B 1 83 ? 17.495 7.294 16.609 1.00 35.28 83 MET B C 1
ATOM 1435 O O . MET B 1 83 ? 18.130 6.325 16.924 1.00 32.21 83 MET B O 1
ATOM 1440 N N . LYS B 1 84 ? 16.725 7.947 17.451 1.00 29.31 84 LYS B N 1
ATOM 1441 C CA . LYS B 1 84 ? 16.498 7.471 18.793 1.00 34.75 84 LYS B CA 1
ATOM 1442 C C . LYS B 1 84 ? 15.740 6.155 18.786 1.00 36.39 84 LYS B C 1
ATOM 1443 O O . LYS B 1 84 ? 16.013 5.297 19.555 1.00 37.31 84 LYS B O 1
ATOM 1449 N N . LYS B 1 85 ? 14.815 6.042 17.871 1.00 31.29 85 LYS B N 1
ATOM 1450 C CA . LYS B 1 85 ? 14.052 4.855 17.682 1.00 34.20 85 LYS B CA 1
ATOM 1451 C C . LYS B 1 85 ? 14.843 3.838 16.860 1.00 36.24 85 LYS B C 1
ATOM 1452 O O . LYS B 1 85 ? 14.391 2.774 16.609 1.00 36.57 85 LYS B O 1
ATOM 1458 N N . LYS B 1 86 ? 16.054 4.193 16.491 1.00 34.10 86 LYS B N 1
ATOM 1459 C CA . LYS B 1 86 ? 16.890 3.322 15.701 1.00 33.00 86 LYS B CA 1
ATOM 1460 C C . LYS B 1 86 ? 16.261 2.866 14.402 1.00 33.21 86 LYS B C 1
ATOM 1461 O O . LYS B 1 86 ? 16.338 1.740 14.051 1.00 38.18 86 LYS B O 1
ATOM 1467 N N . ILE B 1 87 ? 15.680 3.794 13.676 1.00 36.08 87 ILE B N 1
ATOM 1468 C CA . ILE B 1 87 ? 14.847 3.510 12.557 1.00 32.11 87 ILE B CA 1
ATOM 1469 C C . ILE B 1 87 ? 15.591 2.749 11.475 1.00 34.01 87 ILE B C 1
ATOM 1470 O O . ILE B 1 87 ? 15.063 1.887 10.902 1.00 30.86 87 ILE B O 1
ATOM 1475 N N . CYS B 1 88 ? 16.850 3.105 11.241 1.00 35.29 88 CYS B N 1
ATOM 1476 C CA . CYS B 1 88 ? 17.648 2.473 10.190 1.00 34.37 88 CYS B CA 1
ATOM 1477 C C . CYS B 1 88 ? 17.852 0.970 10.397 1.00 35.81 88 CYS B C 1
ATOM 1478 O O . CYS B 1 88 ? 18.313 0.269 9.496 1.00 30.76 88 CYS B O 1
ATOM 1481 N N . ASN B 1 89 ? 17.509 0.483 11.584 1.00 35.45 89 ASN B N 1
ATOM 1482 C CA . ASN B 1 89 ? 17.673 -0.908 11.927 1.00 38.52 89 ASN B CA 1
ATOM 1483 C C . ASN B 1 89 ? 16.823 -1.786 11.076 1.00 33.93 89 ASN B C 1
ATOM 1484 O O . ASN B 1 89 ? 17.132 -2.898 10.919 1.00 36.16 89 ASN B O 1
ATOM 1489 N N . TYR B 1 90 ? 15.742 -1.246 10.564 1.00 34.96 90 TYR B N 1
ATOM 1490 C CA . TYR B 1 90 ? 14.865 -1.948 9.675 1.00 33.50 90 TYR B CA 1
ATOM 1491 C C . TYR B 1 90 ? 15.343 -1.926 8.224 1.00 37.94 90 TYR B C 1
ATOM 1492 O O . TYR B 1 90 ? 14.809 -2.605 7.407 1.00 42.10 90 TYR B O 1
ATOM 1501 N N . TYR B 1 91 ? 16.346 -1.141 7.920 1.00 32.40 91 TYR B N 1
ATOM 1502 C CA . TYR B 1 91 ? 16.748 -0.969 6.542 1.00 35.66 91 TYR B CA 1
ATOM 1503 C C . TYR B 1 91 ? 17.955 -1.797 6.052 1.00 32.44 91 TYR B C 1
ATOM 1504 O O . TYR B 1 91 ? 18.739 -2.240 6.793 1.00 33.91 91 TYR B O 1
ATOM 1513 N N . PRO B 1 92 ? 18.120 -1.931 4.744 1.00 36.98 92 PRO B N 1
ATOM 1514 C CA . PRO B 1 92 ? 19.263 -2.604 4.122 1.00 38.39 92 PRO B CA 1
ATOM 1515 C C . PRO B 1 92 ? 20.654 -2.027 4.381 1.00 44.28 92 PRO B C 1
ATOM 1516 O O . PRO B 1 92 ? 20.763 -0.871 4.660 1.00 44.09 92 PRO B O 1
ATOM 1520 N N . GLU B 1 93 ? 21.705 -2.828 4.295 1.00 46.07 93 GLU B N 1
ATOM 1521 C CA . GLU B 1 93 ? 23.049 -2.298 4.514 1.00 51.96 93 GLU B CA 1
ATOM 1522 C C . GLU B 1 93 ? 23.700 -1.899 3.201 1.00 54.14 93 GLU B C 1
ATOM 1523 O O . GLU B 1 93 ? 23.406 -2.492 2.202 1.00 53.88 93 GLU B O 1
#

Organism: Lutzomyia longipalpis (NCBI:txid7200)

Radius of gyration: 16.42 Å; Cα contacts (8 Å, |Δi|>4): 211; chains: 2; bounding box: 39×39×36 Å

InterPro domains:
  IPR036728 Pheromone/general odorant binding protein superfamily [G3DSA:1.10.238.20] (39-113)
  IPR036728 Pheromone/general odorant binding protein superfamily [SSF47565] (59-106)

Nearest PDB structures (foldseek):
  5kx4-assembly1_A  TM=1.011E+00  e=2.021E-15  Lutzomyia longipalpis
  3b9q-assembly1_A  TM=5.239E-01  e=5.655E+00  Arabidopsis thaliana
  2og2-assembly1_A  TM=5.228E-01  e=8.516E+00  Arabidopsis thaliana
  5kx4-assembly1_A  TM=1.005E+00  e=2.598E-14  Lutzomyia longipalpis
  3d78-assembly1_B  TM=5.422E-01  e=1.243E+00  Apis mellifera

B-factor: mean 36.53, std 6.63, range [20.79, 61.92]